Protein AF-0000000079180987 (afdb_homodimer)

Nearest PDB structures (foldseek):
  4x9u-assembly2_B  TM=9.357E-01  e=1.918E-13  Actinidia deliciosa
  4pmk-assembly1_A  TM=9.218E-01  e=2.442E-13  Actinidia chinensis
  4pmk-assembly2_B  TM=9.138E-01  e=5.692E-13  Actinidia chinensis
  4jjo-assembly1_A  TM=8.266E-01  e=1.282E-06  Clavibacter michiganensis
  4l48-assembly2_C  TM=8.210E-01  e=5.469E-06  Clavibacter michiganensis subsp. michiganensis NCPPB 382

Solvent-accessible surface area (backbone atoms only — not comparable to full-atom values): 14433 Å² total; per-residue (Å²): 133,85,81,79,79,77,78,79,77,79,80,77,75,76,77,76,74,78,74,74,73,74,71,68,74,67,80,71,70,40,79,30,39,34,25,34,35,36,45,29,76,27,28,48,32,50,56,22,71,62,73,66,43,61,42,65,41,81,40,41,31,28,21,25,6,41,75,68,21,46,92,55,73,42,49,72,34,49,29,36,37,36,40,91,96,32,62,45,66,29,32,26,42,29,62,14,41,42,92,38,40,10,38,73,49,24,39,32,21,15,47,30,43,45,58,65,43,61,60,53,78,91,45,57,55,53,44,76,32,32,33,34,80,101,133,84,81,78,78,76,77,81,78,78,79,78,76,78,76,77,77,78,75,75,72,72,72,67,74,67,79,71,70,40,78,32,39,33,26,34,35,36,46,30,76,28,26,48,34,51,56,23,71,62,74,65,43,62,42,65,40,82,40,41,30,27,21,25,6,40,75,68,20,46,92,55,75,42,50,73,35,49,29,36,38,36,38,92,97,32,62,46,67,29,33,26,43,29,62,14,41,42,91,38,41,9,39,73,49,24,40,31,21,15,48,29,42,46,57,65,44,62,60,55,78,91,44,57,56,53,43,75,31,33,33,34,79,99

Secondary structure (DSSP, 8-state):
----------------------------PEEEEEEE---STTSSS---TTTS----TTS-EEEEEHHHHGGGTTTT-EEEEEETTEEEEEEEEEEE-GGGT--TTEEEE-HHHHHHTT--GGGTTEEEEEEEE-/---------------------------PPEEEEEEE---STTSSS---TTTS----TTS-EEEEEHHHHGGGTTTT-EEEEEETTEEEEEEEEEEE-GGGT--TTEEEE-HHHHHHTT--GGGTTEEEEEEEE-

Radius of gyration: 32.99 Å; Cα contacts (8 Å, |Δi|>4): 614; chains: 2; bounding box: 41×174×76 Å

Organism: NCBI:txid347529

pLDDT: mean 83.72, std 18.61, range [40.5, 98.81]

Structure (mmCIF, N/CA/C/O backbone):
data_AF-0000000079180987-model_v1
#
loop_
_entity.id
_entity.type
_entity.pdbx_description
1 polymer 'RlpA-like double-psi beta-barrel domain-containing protein'
#
loop_
_atom_site.group_PDB
_atom_site.id
_atom_site.type_symbol
_atom_site.label_atom_id
_atom_site.label_alt_id
_atom_site.label_comp_id
_atom_site.label_asym_id
_atom_site.label_entity_id
_atom_site.label_seq_id
_atom_site.pdbx_PDB_ins_code
_atom_site.Cartn_x
_atom_site.Cartn_y
_atom_site.Cartn_z
_atom_site.occupancy
_atom_site.B_iso_or_equiv
_atom_site.auth_seq_id
_atom_site.auth_comp_id
_atom_site.auth_asym_id
_atom_site.auth_atom_id
_atom_site.pdbx_PDB_model_num
ATOM 1 N N . MET A 1 1 ? 24.078 77.625 58.969 1 40.5 1 MET A N 1
ATOM 2 C CA . MET A 1 1 ? 23.875 77.188 57.594 1 40.5 1 MET A CA 1
ATOM 3 C C . MET A 1 1 ? 23.391 75.75 57.5 1 40.5 1 MET A C 1
ATOM 5 O O . MET A 1 1 ? 24.109 74.812 57.906 1 40.5 1 MET A O 1
ATOM 9 N N . LYS A 1 2 ? 22.031 75.562 57.781 1 51.47 2 LYS A N 1
ATOM 10 C CA . LYS A 1 2 ? 21.328 74.25 57.812 1 51.47 2 LYS A CA 1
ATOM 11 C C . LYS A 1 2 ? 21.469 73.5 56.469 1 51.47 2 LYS A C 1
ATOM 13 O O . LYS A 1 2 ? 21.172 74.062 55.438 1 51.47 2 LYS A O 1
ATOM 18 N N . GLN A 1 3 ? 22.469 72.562 56.344 1 50.94 3 GLN A N 1
ATOM 19 C CA . GLN A 1 3 ? 22.656 71.75 55.156 1 50.94 3 GLN A CA 1
ATOM 20 C C . GLN A 1 3 ? 21.422 70.875 54.906 1 50.94 3 GLN A C 1
ATOM 22 O O . GLN A 1 3 ? 20.984 70.125 55.812 1 50.94 3 GLN A O 1
ATOM 27 N N . SER A 1 4 ? 20.438 71.375 54.062 1 49.22 4 SER A N 1
ATOM 28 C CA . SER A 1 4 ? 19.266 70.688 53.594 1 49.22 4 SER A CA 1
ATOM 29 C C . SER A 1 4 ? 19.672 69.438 52.781 1 49.22 4 SER A C 1
ATOM 31 O O . SER A 1 4 ? 20.5 69.5 51.875 1 49.22 4 SER A O 1
ATOM 33 N N . THR A 1 5 ? 19.828 68.25 53.406 1 53.91 5 THR A N 1
ATOM 34 C CA . THR A 1 5 ? 20.031 66.938 52.812 1 53.91 5 THR A CA 1
ATOM 35 C C . THR A 1 5 ? 18.875 66.562 51.875 1 53.91 5 THR A C 1
ATOM 37 O O . THR A 1 5 ? 17.703 66.625 52.281 1 53.91 5 THR A O 1
ATOM 40 N N . THR A 1 6 ? 18.891 67.062 50.594 1 51.22 6 THR A N 1
ATOM 41 C CA . THR A 1 6 ? 17.938 66.688 49.562 1 51.22 6 THR A CA 1
ATOM 42 C C . THR A 1 6 ? 17.953 65.188 49.312 1 51.22 6 THR A C 1
ATOM 44 O O . THR A 1 6 ? 19 64.625 49.031 1 51.22 6 THR A O 1
ATOM 47 N N . ASN A 1 7 ? 17.219 64.375 50.062 1 48.97 7 ASN A N 1
ATOM 48 C CA . ASN A 1 7 ? 17.062 62.969 49.781 1 48.97 7 ASN A CA 1
ATOM 49 C C . ASN A 1 7 ? 16.516 62.75 48.375 1 48.97 7 ASN A C 1
ATOM 51 O O . ASN A 1 7 ? 15.461 63.281 48.031 1 48.97 7 ASN A O 1
ATOM 55 N N . PHE A 1 8 ? 17.438 62.562 47.344 1 49.22 8 PHE A N 1
ATOM 56 C CA . PHE A 1 8 ? 17.031 62.219 45.969 1 49.22 8 PHE A CA 1
ATOM 57 C C . PHE A 1 8 ? 16.297 60.875 45.969 1 49.22 8 PHE A C 1
ATOM 59 O O . PHE A 1 8 ? 16.812 59.875 46.438 1 49.22 8 PHE A O 1
ATOM 66 N N . LEU A 1 9 ? 14.945 60.875 46.094 1 48.62 9 LEU A N 1
ATOM 67 C CA . LEU A 1 9 ? 14.094 59.688 45.938 1 48.62 9 LEU A CA 1
ATOM 68 C C . LEU A 1 9 ? 14.266 59.062 44.562 1 48.62 9 LEU A C 1
ATOM 70 O O . LEU A 1 9 ? 14.039 59.719 43.531 1 48.62 9 LEU A O 1
ATOM 74 N N . ILE A 1 10 ? 15.242 58.156 44.375 1 50.56 10 ILE A N 1
ATOM 75 C CA . ILE A 1 10 ? 15.43 57.406 43.125 1 50.56 10 ILE A CA 1
ATOM 76 C C . ILE A 1 10 ? 14.188 56.562 42.844 1 50.56 10 ILE A C 1
ATOM 78 O O . ILE A 1 10 ? 13.789 55.719 43.656 1 50.56 10 ILE A O 1
ATOM 82 N N . ILE A 1 11 ? 13.172 57.125 42.031 1 51.31 11 ILE A N 1
ATOM 83 C CA . ILE A 1 11 ? 12.031 56.344 41.562 1 51.31 11 ILE A CA 1
ATOM 84 C C . ILE A 1 11 ? 12.516 55.219 40.625 1 51.31 11 ILE A C 1
ATOM 86 O O . ILE A 1 11 ? 13.195 55.5 39.625 1 51.31 11 ILE A O 1
ATOM 90 N N . PHE A 1 12 ? 12.82 54 41.156 1 51.5 12 PHE A N 1
ATOM 91 C CA . PHE A 1 12 ? 13.117 52.844 40.312 1 51.5 12 PHE A CA 1
ATOM 92 C C . PHE A 1 12 ? 11.93 52.5 39.406 1 51.5 12 PHE A C 1
ATOM 94 O O . PHE A 1 12 ? 10.828 52.25 39.875 1 51.5 12 PHE A O 1
ATOM 101 N N . SER A 1 13 ? 11.93 53.031 38.188 1 50.44 13 SER A N 1
ATOM 102 C CA . SER A 1 13 ? 10.922 52.656 37.188 1 50.44 13 SER A CA 1
ATOM 103 C C . SER A 1 13 ? 11.016 51.156 36.875 1 50.44 13 SER A C 1
ATOM 105 O O . SER A 1 13 ? 12.062 50.688 36.438 1 50.44 13 SER A O 1
ATOM 107 N N . VAL A 1 14 ? 10.336 50.344 37.625 1 53.25 14 VAL A N 1
ATOM 108 C CA . VAL A 1 14 ? 10.211 48.938 37.25 1 53.25 14 VAL A CA 1
ATOM 109 C C . VAL A 1 14 ? 9.617 48.812 35.844 1 53.25 14 VAL A C 1
ATOM 111 O O . VAL A 1 14 ? 8.469 49.219 35.625 1 53.25 14 VAL A O 1
ATOM 114 N N . LEU A 1 15 ? 10.469 48.938 34.75 1 53.62 15 LEU A N 1
ATOM 115 C CA . LEU A 1 15 ? 9.977 48.625 33.438 1 53.62 15 LEU A CA 1
ATOM 116 C C . LEU A 1 15 ? 9.453 47.188 33.375 1 53.62 15 LEU A C 1
ATOM 118 O O . LEU A 1 15 ? 10.211 46.25 33.5 1 53.62 15 LEU A O 1
ATOM 122 N N . VAL A 1 16 ? 8.195 46.969 33.75 1 51.41 16 VAL A N 1
ATOM 123 C CA . VAL A 1 16 ? 7.547 45.656 33.531 1 51.41 16 VAL A CA 1
ATOM 124 C C . VAL A 1 16 ? 7.539 45.312 32.062 1 51.41 16 VAL A C 1
ATOM 126 O O . VAL A 1 16 ? 6.91 46 31.25 1 51.41 16 VAL A O 1
ATOM 129 N N . THR A 1 17 ? 8.617 44.75 31.5 1 50.56 17 THR A N 1
ATOM 130 C CA . THR A 1 17 ? 8.539 44.188 30.156 1 50.56 17 THR A CA 1
ATOM 131 C C . THR A 1 17 ? 7.434 43.125 30.062 1 50.56 17 THR A C 1
ATOM 133 O O . THR A 1 17 ? 7.457 42.125 30.781 1 50.56 17 THR A O 1
ATOM 136 N N . LEU A 1 18 ? 6.254 43.469 29.719 1 48.88 18 LEU A N 1
ATOM 137 C CA . LEU A 1 18 ? 5.207 42.531 29.359 1 48.88 18 LEU A CA 1
ATOM 138 C C . LEU A 1 18 ? 5.676 41.594 28.234 1 48.88 18 LEU A C 1
ATOM 140 O O . LEU A 1 18 ? 5.922 42.062 27.125 1 48.88 18 LEU A O 1
ATOM 144 N N . PHE A 1 19 ? 6.332 40.5 28.641 1 48.25 19 PHE A N 1
ATOM 145 C CA . PHE A 1 19 ? 6.551 39.469 27.641 1 48.25 19 PHE A CA 1
ATOM 146 C C . PHE A 1 19 ? 5.223 38.938 27.109 1 48.25 19 PHE A C 1
ATOM 148 O O . PHE A 1 19 ? 4.434 38.375 27.859 1 48.25 19 PHE A O 1
ATOM 155 N N . ILE A 1 20 ? 4.602 39.531 26.156 1 45.56 20 ILE A N 1
ATOM 156 C CA . ILE A 1 20 ? 3.539 38.844 25.406 1 45.56 20 ILE A CA 1
ATOM 157 C C . ILE A 1 20 ? 4.035 37.5 24.906 1 45.56 20 ILE A C 1
ATOM 159 O O . ILE A 1 20 ? 4.941 37.438 24.078 1 45.56 20 ILE A O 1
ATOM 163 N N . SER A 1 21 ? 3.973 36.531 25.75 1 47.91 21 SER A N 1
ATOM 164 C CA . SER A 1 21 ? 4.141 35.188 25.172 1 47.91 21 SER A CA 1
ATOM 165 C C . SER A 1 21 ? 3.207 34.969 23.984 1 47.91 21 SER A C 1
ATOM 167 O O . SER A 1 21 ? 1.985 35.062 24.125 1 47.91 21 SER A O 1
ATOM 169 N N . CYS A 1 22 ? 3.576 35.406 22.828 1 44.81 22 CYS A N 1
ATOM 170 C CA . CYS A 1 22 ? 2.82 34.938 21.672 1 44.81 22 CYS A CA 1
ATOM 171 C C . CYS A 1 22 ? 2.572 33.438 21.734 1 44.81 22 CYS A C 1
ATOM 173 O O . CYS A 1 22 ? 3.512 32.656 21.641 1 44.81 22 CYS A O 1
ATOM 175 N N . ILE A 1 23 ? 1.681 33 22.594 1 43.19 23 ILE A N 1
ATOM 176 C CA . ILE A 1 23 ? 1.245 31.625 22.422 1 43.19 23 ILE A CA 1
ATOM 177 C C . ILE A 1 23 ? 1.051 31.328 20.938 1 43.19 23 ILE A C 1
ATOM 179 O O . ILE A 1 23 ? 0.151 31.875 20.297 1 43.19 23 ILE A O 1
ATOM 183 N N . THR A 1 24 ? 2.09 31.297 20.141 1 45.22 24 THR A N 1
ATOM 184 C CA . THR A 1 24 ? 1.831 30.688 18.844 1 45.22 24 THR A CA 1
ATOM 185 C C . THR A 1 24 ? 0.957 29.438 18.984 1 45.22 24 THR A C 1
ATOM 187 O O . THR A 1 24 ? 1.277 28.547 19.766 1 45.22 24 THR A O 1
ATOM 190 N N . ALA A 1 25 ? -0.306 29.547 18.953 1 47.09 25 ALA A N 1
ATOM 191 C CA . ALA A 1 25 ? -1.18 28.375 18.891 1 47.09 25 ALA A CA 1
ATOM 192 C C . ALA A 1 25 ? -0.531 27.25 18.078 1 47.09 25 ALA A C 1
ATOM 194 O O . ALA A 1 25 ? -0.132 27.453 16.938 1 47.09 25 ALA A O 1
ATOM 195 N N . GLN A 1 26 ? 0.201 26.359 18.703 1 50.78 26 GLN A N 1
ATOM 196 C CA . GLN A 1 26 ? 0.7 25.203 18 1 50.78 26 GLN A CA 1
ATOM 197 C C . GLN A 1 26 ? -0.379 24.594 17.094 1 50.78 26 GLN A C 1
ATOM 199 O O . GLN A 1 26 ? -1.524 24.438 17.516 1 50.78 26 GLN A O 1
ATOM 204 N N . PRO A 1 27 ? -0.303 24.828 15.773 1 57.22 27 PRO A N 1
ATOM 205 C CA . PRO A 1 27 ? -1.365 24.234 14.969 1 57.22 27 PRO A CA 1
ATOM 206 C C . PRO A 1 27 ? -1.83 22.875 15.516 1 57.22 27 PRO A C 1
ATOM 208 O O . PRO A 1 27 ? -1.011 22.078 15.969 1 57.22 27 PRO A O 1
ATOM 211 N N . SER A 1 28 ? -3.035 22.75 16.078 1 77.88 28 SER A N 1
ATOM 212 C CA . SER A 1 28 ? -3.662 21.562 16.641 1 77.88 28 SER A CA 1
ATOM 213 C C . SER A 1 28 ? -3.5 20.359 15.719 1 77.88 28 SER A C 1
ATOM 215 O O . SER A 1 28 ? -3.639 20.484 14.5 1 77.88 28 SER A O 1
ATOM 217 N N . ASN A 1 29 ? -2.959 19.266 16.25 1 93.38 29 ASN A N 1
ATOM 218 C CA . ASN A 1 29 ? -2.822 18.016 15.523 1 93.38 29 ASN A CA 1
ATOM 219 C C . ASN A 1 29 ? -4.184 17.391 15.211 1 93.38 29 ASN A C 1
ATOM 221 O O . ASN A 1 29 ? -5.129 17.547 15.992 1 93.38 29 ASN A O 1
ATOM 225 N N . THR A 1 30 ? -4.332 16.938 14.023 1 97.81 30 THR A N 1
ATOM 226 C CA . THR A 1 30 ? -5.531 16.266 13.547 1 97.81 30 THR A CA 1
ATOM 227 C C . THR A 1 30 ? -5.383 14.75 13.648 1 97.81 30 THR A C 1
ATOM 229 O O . THR A 1 30 ? -4.391 14.188 13.188 1 97.81 30 THR A O 1
ATOM 232 N N . ASP A 1 31 ? -6.363 14.039 14.297 1 98.12 31 ASP A N 1
ATOM 233 C CA . ASP A 1 31 ? -6.352 12.578 14.352 1 98.12 31 ASP A CA 1
ATOM 234 C C . ASP A 1 31 ? -6.578 11.977 12.969 1 98.12 31 ASP A C 1
ATOM 236 O O . ASP A 1 31 ? -7.41 12.461 12.203 1 98.12 31 ASP A O 1
ATOM 240 N N . ALA A 1 32 ? -5.82 10.938 12.75 1 97.62 32 ALA A N 1
ATOM 241 C CA . ALA A 1 32 ? -5.922 10.289 11.445 1 97.62 32 ALA A CA 1
ATOM 242 C C . ALA A 1 32 ? -5.598 8.805 11.547 1 97.62 32 ALA A C 1
ATOM 244 O O . ALA A 1 32 ? -5.055 8.344 12.555 1 97.62 32 ALA A O 1
ATOM 245 N N . THR A 1 33 ? -6.047 8.055 10.562 1 95.25 33 THR A N 1
ATOM 246 C CA . THR A 1 33 ? -5.555 6.715 10.281 1 95.25 33 THR A CA 1
ATOM 247 C C . THR A 1 33 ? -4.512 6.746 9.172 1 95.25 33 THR A C 1
ATOM 249 O O . THR A 1 33 ? -4.77 7.273 8.086 1 95.25 33 THR A O 1
ATOM 252 N N . MET A 1 34 ? -3.344 6.238 9.484 1 96 34 MET A N 1
ATOM 253 C CA . MET A 1 34 ? -2.322 6.121 8.445 1 96 34 MET A CA 1
ATOM 254 C C . MET A 1 34 ? -2.344 4.734 7.816 1 96 34 MET A C 1
ATOM 256 O O . MET A 1 34 ? -2.361 3.725 8.523 1 96 34 MET A O 1
ATOM 260 N N . THR A 1 35 ? -2.43 4.664 6.496 1 92.5 35 THR A N 1
ATOM 261 C CA . THR A 1 35 ? -2.34 3.436 5.719 1 92.5 35 THR A CA 1
ATOM 262 C C . THR A 1 35 ? -1.119 3.461 4.805 1 92.5 35 THR A C 1
ATOM 264 O O . THR A 1 35 ? -0.424 4.477 4.719 1 92.5 35 THR A O 1
ATOM 267 N N . ILE A 1 36 ? -0.856 2.297 4.254 1 91.12 36 ILE A N 1
ATOM 268 C CA . ILE A 1 36 ? 0.326 2.189 3.406 1 91.12 36 ILE A CA 1
ATOM 269 C C . ILE A 1 36 ? -0.098 2.012 1.951 1 91.12 36 ILE A C 1
ATOM 271 O O . ILE A 1 36 ? -1.064 1.302 1.661 1 91.12 36 ILE A O 1
ATOM 275 N N . ASN A 1 37 ? 0.524 2.711 1.04 1 88.19 37 ASN A N 1
ATOM 276 C CA . ASN A 1 37 ? 0.316 2.613 -0.401 1 88.19 37 ASN A CA 1
ATOM 277 C C . ASN A 1 37 ? 1.634 2.711 -1.165 1 88.19 37 ASN A C 1
ATOM 279 O O . ASN A 1 37 ? 2.625 3.219 -0.639 1 88.19 37 ASN A O 1
ATOM 283 N N . SER A 1 38 ? 1.658 2.148 -2.346 1 87.94 38 SER A N 1
ATOM 284 C CA . SER A 1 38 ? 2.752 2.391 -3.279 1 87.94 38 SER A CA 1
ATOM 285 C C . SER A 1 38 ? 2.424 3.539 -4.23 1 87.94 38 SER A C 1
ATOM 287 O O . SER A 1 38 ? 1.308 3.627 -4.742 1 87.94 38 SER A O 1
ATOM 289 N N . PHE A 1 39 ? 3.41 4.449 -4.441 1 88.94 39 PHE A N 1
ATOM 290 C CA . PHE A 1 39 ? 3.275 5.602 -5.328 1 88.94 39 PHE A CA 1
ATOM 291 C C . PHE A 1 39 ? 4.109 5.414 -6.59 1 88.94 39 PHE A C 1
ATOM 293 O O . PHE A 1 39 ? 4.27 6.348 -7.379 1 88.94 39 PHE A O 1
ATOM 300 N N . GLU A 1 40 ? 4.711 4.289 -6.68 1 85.38 40 GLU A N 1
ATOM 301 C CA . GLU A 1 40 ? 5.57 3.984 -7.82 1 85.38 40 GLU A CA 1
ATOM 302 C C . GLU A 1 40 ? 4.77 3.371 -8.961 1 85.38 40 GLU A C 1
ATOM 304 O O . GLU A 1 40 ? 3.703 2.791 -8.742 1 85.38 40 GLU A O 1
ATOM 309 N N . LYS A 1 41 ? 5.398 3.596 -10.109 1 78.75 41 LYS A N 1
ATOM 310 C CA . LYS A 1 41 ? 4.812 2.918 -11.258 1 78.75 41 LYS A CA 1
ATOM 311 C C . LYS A 1 41 ? 4.738 1.411 -11.031 1 78.75 41 LYS A C 1
ATOM 313 O O . LYS A 1 41 ? 5.699 0.803 -10.555 1 78.75 41 LYS A O 1
ATOM 318 N N . GLY A 1 42 ? 3.539 0.81 -11.281 1 68.5 42 GLY A N 1
ATOM 319 C CA . GLY A 1 42 ? 3.416 -0.627 -11.102 1 68.5 42 GLY A CA 1
ATOM 320 C C . GLY A 1 42 ? 2.908 -1.011 -9.719 1 68.5 42 GLY A C 1
ATOM 321 O O . GLY A 1 42 ? 2.682 -2.191 -9.445 1 68.5 42 GLY A O 1
ATOM 322 N N . GLY A 1 43 ? 2.742 -0.145 -8.828 1 67.88 43 GLY A N 1
ATOM 323 C CA . GLY A 1 43 ? 2.301 -0.391 -7.461 1 67.88 43 GLY A CA 1
ATOM 324 C C . GLY A 1 43 ? 0.793 -0.513 -7.336 1 67.88 43 GLY A C 1
ATOM 325 O O . GLY A 1 43 ? 0.253 -0.48 -6.227 1 67.88 43 GLY A O 1
ATOM 326 N N . GLY A 1 44 ? 0.143 -0.589 -8.406 1 64.12 44 GLY A N 1
ATOM 327 C CA . GLY A 1 44 ? -1.295 -0.796 -8.352 1 64.12 44 GLY A CA 1
ATOM 328 C C . GLY A 1 44 ? -2.082 0.5 -8.297 1 64.12 44 GLY A C 1
ATOM 329 O O . GLY A 1 44 ? -3.312 0.488 -8.391 1 64.12 44 GLY A O 1
ATOM 330 N N . SER A 1 45 ? -1.442 1.504 -8.023 1 67.5 45 SER A N 1
ATOM 331 C CA . SER A 1 45 ? -2.102 2.807 -8.047 1 67.5 45 SER A CA 1
ATOM 332 C C . SER A 1 45 ? -1.779 3.57 -9.32 1 67.5 45 SER A C 1
ATOM 334 O O . SER A 1 45 ? -0.764 3.307 -9.969 1 67.5 45 SER A O 1
ATOM 336 N N . GLY A 1 46 ? -2.688 4.375 -9.828 1 72.5 46 GLY A N 1
ATOM 337 C CA . GLY A 1 46 ? -2.418 5.266 -10.945 1 72.5 46 GLY A CA 1
ATOM 338 C C . GLY A 1 46 ? -1.473 6.395 -10.594 1 72.5 46 GLY A C 1
ATOM 339 O O . GLY A 1 46 ? -0.961 6.461 -9.469 1 72.5 46 GLY A O 1
ATOM 340 N N . ALA A 1 47 ? -1.165 7.215 -11.609 1 76.75 47 ALA A N 1
ATOM 341 C CA . ALA A 1 47 ? -0.335 8.398 -11.398 1 76.75 47 ALA A CA 1
ATOM 342 C C . ALA A 1 47 ? -0.952 9.32 -10.352 1 76.75 47 ALA A C 1
ATOM 344 O O . ALA A 1 47 ? -2.17 9.328 -10.156 1 76.75 47 ALA A O 1
ATOM 345 N N . CYS A 1 48 ? -0.089 10.047 -9.688 1 88.25 48 CYS A N 1
ATOM 346 C CA . CYS A 1 48 ? -0.52 10.883 -8.57 1 88.25 48 CYS A CA 1
ATOM 347 C C . CYS A 1 48 ? -1.276 12.109 -9.07 1 88.25 48 CYS A C 1
ATOM 349 O O . CYS A 1 48 ? -0.893 12.711 -10.07 1 88.25 48 CYS A O 1
ATOM 351 N N . GLU A 1 49 ? -2.246 12.539 -8.391 1 91.44 49 GLU A N 1
ATOM 352 C CA . GLU A 1 49 ? -3.189 13.57 -8.812 1 91.44 49 GLU A CA 1
ATOM 353 C C . GLU A 1 49 ? -2.525 14.938 -8.867 1 91.44 49 GLU A C 1
ATOM 355 O O . GLU A 1 49 ? -2.949 15.812 -9.625 1 91.44 49 GLU A O 1
ATOM 360 N N . CYS A 1 50 ? -1.458 15.211 -8.125 1 95.62 50 CYS A N 1
ATOM 361 C CA . CYS A 1 50 ? -0.847 16.531 -8.07 1 95.62 50 CYS A CA 1
ATOM 362 C C . CYS A 1 50 ? -0.111 16.844 -9.367 1 95.62 50 CYS A C 1
ATOM 364 O O . CYS A 1 50 ? -0.039 18.016 -9.781 1 95.62 50 CYS A O 1
ATOM 366 N N . ASP A 1 51 ? 0.458 15.789 -9.938 1 95.62 51 ASP A N 1
ATOM 367 C CA . ASP A 1 51 ? 1.333 16.125 -11.055 1 95.62 51 ASP A CA 1
ATOM 368 C C . ASP A 1 51 ? 1.222 15.102 -12.18 1 95.62 51 ASP A C 1
ATOM 370 O O . ASP A 1 51 ? 1.868 15.242 -13.219 1 95.62 51 ASP A O 1
ATOM 374 N N . GLY A 1 52 ? 0.365 14.094 -12.031 1 91.19 52 GLY A N 1
ATOM 375 C CA . GLY A 1 52 ? 0.232 13.062 -13.047 1 91.19 52 GLY A CA 1
ATOM 376 C C . GLY A 1 52 ? 1.445 12.156 -13.141 1 91.19 52 GLY A C 1
ATOM 377 O O . GLY A 1 52 ? 1.65 11.492 -14.156 1 91.19 52 GLY A O 1
ATOM 378 N N . LYS A 1 53 ? 2.291 12.172 -12.102 1 90.88 53 LYS A N 1
ATOM 379 C CA . LYS A 1 53 ? 3.529 11.398 -12.125 1 90.88 53 LYS A CA 1
ATOM 380 C C . LYS A 1 53 ? 3.551 10.359 -11.008 1 90.88 53 LYS A C 1
ATOM 382 O O . LYS A 1 53 ? 2.672 10.352 -10.148 1 90.88 53 LYS A O 1
ATOM 387 N N . TYR A 1 54 ? 4.465 9.438 -11.125 1 89.81 54 TYR A N 1
ATOM 388 C CA . TYR A 1 54 ? 4.805 8.5 -10.062 1 89.81 54 TYR A CA 1
ATOM 389 C C . TYR A 1 54 ? 5.957 9.039 -9.219 1 89.81 54 TYR A C 1
ATOM 391 O O . TYR A 1 54 ? 6.695 9.922 -9.648 1 89.81 54 TYR A O 1
ATOM 399 N N . HIS A 1 55 ? 5.973 8.539 -8 1 92.19 55 HIS A N 1
ATOM 400 C CA . HIS A 1 55 ? 7.016 8.953 -7.07 1 92.19 55 HIS A CA 1
ATOM 401 C C . HIS A 1 55 ? 7.637 7.742 -6.375 1 92.19 55 HIS A C 1
ATOM 403 O O . HIS A 1 55 ? 6.992 6.703 -6.238 1 92.19 55 HIS A O 1
ATOM 409 N N . SER A 1 56 ? 8.883 7.926 -6.016 1 90.12 56 SER A N 1
ATOM 410 C CA . SER A 1 56 ? 9.578 6.844 -5.324 1 90.12 56 SER A CA 1
ATOM 411 C C . SER A 1 56 ? 8.992 6.609 -3.936 1 90.12 56 SER A C 1
ATOM 413 O O . SER A 1 56 ? 8.734 7.562 -3.197 1 90.12 56 SER A O 1
ATOM 415 N N . ASN A 1 57 ? 8.859 5.281 -3.527 1 91.06 57 ASN A N 1
ATOM 416 C CA . ASN A 1 57 ? 8.367 4.93 -2.197 1 91.06 57 ASN A CA 1
ATOM 417 C C . ASN A 1 57 ? 9.445 5.133 -1.133 1 91.06 57 ASN A C 1
ATOM 419 O O . ASN A 1 57 ? 9.156 5.059 0.064 1 91.06 57 ASN A O 1
ATOM 423 N N . ASP A 1 58 ? 10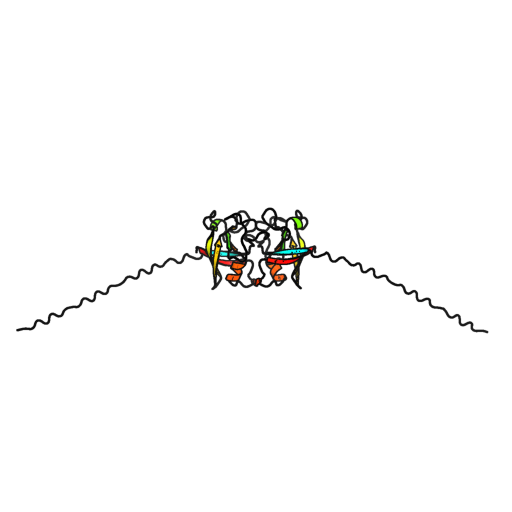.656 5.438 -1.543 1 91.12 58 ASP A N 1
ATOM 424 C CA . ASP A 1 58 ? 11.742 5.703 -0.603 1 91.12 58 ASP A CA 1
ATOM 425 C C . ASP A 1 58 ? 11.766 7.172 -0.19 1 91.12 58 ASP A C 1
ATOM 427 O O . ASP A 1 58 ? 12.586 7.578 0.634 1 91.12 58 ASP A O 1
ATOM 431 N N . THR A 1 59 ? 10.844 7.945 -0.801 1 95.44 59 THR A N 1
ATOM 432 C CA . THR A 1 59 ? 10.648 9.336 -0.417 1 95.44 59 THR A CA 1
ATOM 433 C C . THR A 1 59 ? 9.422 9.484 0.476 1 95.44 59 THR A C 1
ATOM 435 O O . THR A 1 59 ? 8.375 8.891 0.203 1 95.44 59 THR A O 1
ATOM 438 N N . PRO A 1 60 ? 9.555 10.234 1.57 1 97.88 60 PRO A N 1
ATOM 439 C CA . PRO A 1 60 ? 8.367 10.438 2.402 1 97.88 60 PRO A CA 1
ATOM 440 C C . PRO A 1 60 ? 7.289 11.266 1.703 1 97.88 60 PRO A C 1
ATOM 442 O O . PRO A 1 60 ? 7.414 12.492 1.601 1 97.88 60 PRO A O 1
ATOM 445 N N . ILE A 1 61 ? 6.285 10.594 1.229 1 97.44 61 ILE A N 1
ATOM 446 C CA . ILE A 1 61 ? 5.176 11.219 0.521 1 97.44 61 ILE A CA 1
ATOM 447 C C . ILE A 1 61 ? 3.855 10.602 0.979 1 97.44 61 ILE A C 1
ATOM 449 O O . ILE A 1 61 ? 3.84 9.523 1.573 1 97.44 61 ILE A O 1
ATOM 453 N N . VAL A 1 62 ? 2.789 11.328 0.755 1 97.25 62 VAL A N 1
ATOM 454 C CA . VAL A 1 62 ? 1.475 10.883 1.204 1 97.25 62 VAL A CA 1
ATOM 455 C C . VAL A 1 62 ? 0.412 11.289 0.188 1 97.25 62 VAL A C 1
ATOM 457 O O . VAL A 1 62 ? 0.613 12.234 -0.581 1 97.25 62 VAL A O 1
ATOM 460 N N . ALA A 1 63 ? -0.596 10.531 0.157 1 96 63 ALA A N 1
ATOM 461 C CA . ALA A 1 63 ? -1.904 10.984 -0.303 1 96 63 ALA A CA 1
ATOM 462 C C . ALA A 1 63 ? -2.803 11.352 0.875 1 96 63 ALA A C 1
ATOM 464 O O . ALA A 1 63 ? -2.795 10.672 1.904 1 96 63 ALA A O 1
ATOM 465 N N . LEU A 1 64 ? -3.613 12.398 0.749 1 96.75 64 LEU A N 1
ATOM 466 C CA . LEU A 1 64 ? -4.582 12.781 1.771 1 96.75 64 LEU A CA 1
ATOM 467 C C . LEU A 1 64 ? -6.004 12.492 1.306 1 96.75 64 LEU A C 1
ATOM 469 O O . LEU A 1 64 ? -6.309 12.609 0.116 1 96.75 64 LEU A O 1
ATOM 473 N N . SER A 1 65 ? -6.848 12.133 2.309 1 95.81 65 SER A N 1
ATOM 474 C CA . SER A 1 65 ? -8.258 11.961 1.992 1 95.81 65 SER A CA 1
ATOM 475 C C . SER A 1 65 ? -8.844 13.219 1.356 1 95.81 65 SER A C 1
ATOM 477 O O . SER A 1 65 ? -8.32 14.312 1.55 1 95.81 65 SER A O 1
ATOM 479 N N . THR A 1 66 ? -9.945 13.055 0.653 1 95.62 66 THR A N 1
ATOM 480 C CA . THR A 1 66 ? -10.539 14.078 -0.2 1 95.62 66 THR A CA 1
ATOM 481 C C . THR A 1 66 ? -10.758 15.375 0.579 1 95.62 66 THR A C 1
ATOM 483 O O . THR A 1 66 ? -10.359 16.453 0.124 1 95.62 66 THR A O 1
ATOM 486 N N . PRO A 1 67 ? -11.375 15.312 1.769 1 97.25 67 PRO A N 1
ATOM 487 C CA . PRO A 1 67 ? -11.555 16.578 2.473 1 97.25 67 PRO A CA 1
ATOM 488 C C . PRO A 1 67 ? -10.227 17.25 2.83 1 97.25 67 PRO A C 1
ATOM 490 O O . PRO A 1 67 ? -10.133 18.484 2.824 1 97.25 67 PRO A O 1
ATOM 493 N N . TRP A 1 68 ? -9.234 16.438 3.127 1 97.56 68 TRP A N 1
ATOM 494 C CA . TRP A 1 68 ? -7.949 17 3.535 1 97.56 68 TRP A CA 1
ATOM 495 C C . TRP A 1 68 ? -7.109 17.375 2.32 1 97.56 68 TRP A C 1
ATOM 497 O O . TRP A 1 68 ? -6.277 18.297 2.393 1 97.56 68 TRP A O 1
ATOM 507 N N . TYR A 1 69 ? -7.242 16.625 1.285 1 97.25 69 TYR A N 1
ATOM 508 C CA . TYR A 1 69 ? -6.609 16.969 0.02 1 97.25 69 TYR A CA 1
ATOM 509 C C . TYR A 1 69 ? -7.047 18.359 -0.446 1 97.25 69 TYR A C 1
ATOM 511 O O . TYR A 1 69 ? -6.254 19.109 -1.014 1 97.25 69 TYR A O 1
ATOM 519 N N . GLU A 1 70 ? -8.266 18.641 -0.24 1 97.75 70 GLU A N 1
ATOM 520 C CA . GLU A 1 70 ? -8.836 19.969 -0.442 1 97.75 70 GLU A CA 1
ATOM 521 C C . GLU A 1 70 ? -8.633 20.453 -1.879 1 97.75 70 GLU A C 1
ATOM 523 O O . GLU A 1 70 ? -8.086 21.531 -2.113 1 97.75 70 GLU A O 1
ATOM 528 N N . HIS A 1 71 ? -9.086 19.625 -2.836 1 96.81 71 HIS A N 1
ATOM 529 C CA . HIS A 1 71 ? -9.055 19.953 -4.258 1 96.81 71 HIS A CA 1
ATOM 530 C C . HIS A 1 71 ? -7.656 20.344 -4.711 1 96.81 71 HIS A C 1
ATOM 532 O O . HIS A 1 71 ? -7.5 21.219 -5.574 1 96.81 71 HIS A O 1
ATOM 538 N N . GLY A 1 72 ? -6.75 19.828 -4.035 1 97.81 72 GLY A N 1
ATOM 539 C CA . GLY A 1 72 ? -5.375 20 -4.48 1 97.81 72 GLY A CA 1
ATOM 540 C C . GLY A 1 72 ? -4.676 21.172 -3.832 1 97.81 72 GLY A C 1
ATOM 541 O O . GLY A 1 72 ? -3.52 21.469 -4.145 1 97.81 72 GLY A O 1
ATOM 542 N N . LYS A 1 73 ? -5.25 21.812 -2.865 1 98.31 73 LYS A N 1
ATOM 543 C CA . LYS A 1 73 ? -4.648 22.984 -2.221 1 98.31 73 LYS A CA 1
ATOM 544 C C . LYS A 1 73 ? -3.373 22.594 -1.476 1 98.31 73 LYS A C 1
ATOM 546 O O . LYS A 1 73 ? -2.479 23.422 -1.295 1 98.31 73 LYS A O 1
ATOM 551 N N . ARG A 1 74 ? -3.295 21.328 -1.117 1 98.31 74 ARG A N 1
ATOM 552 C CA . ARG A 1 74 ? -2.137 20.922 -0.333 1 98.31 74 ARG A CA 1
ATOM 553 C C . ARG A 1 74 ? -1.093 20.25 -1.213 1 98.31 74 ARG A C 1
ATOM 555 O O . ARG A 1 74 ? -0.08 19.75 -0.715 1 98.31 74 ARG A O 1
ATOM 562 N N . CYS A 1 75 ? -1.279 20.25 -2.498 1 98.44 75 CYS A N 1
ATOM 563 C CA . CYS A 1 75 ? -0.304 19.625 -3.379 1 98.44 75 CYS A CA 1
ATOM 564 C C . CYS A 1 75 ? 1.075 20.25 -3.203 1 98.44 75 CYS A C 1
ATOM 566 O O . CYS A 1 75 ? 1.21 21.469 -3.189 1 98.44 75 CYS A O 1
ATOM 568 N N . PHE A 1 76 ? 2.059 19.391 -2.939 1 98.44 76 PHE A N 1
ATOM 569 C CA . PHE A 1 76 ? 3.49 19.641 -2.852 1 98.44 76 PHE A CA 1
ATOM 570 C C . PHE A 1 76 ? 3.824 20.438 -1.588 1 98.44 76 PHE A C 1
ATOM 572 O O . PHE A 1 76 ? 4.977 20.812 -1.376 1 98.44 76 PHE A O 1
ATOM 579 N N . ARG A 1 77 ? 2.818 20.609 -0.828 1 98.5 77 ARG A N 1
ATOM 580 C CA . ARG A 1 77 ? 3.1 21.078 0.526 1 98.5 77 ARG A CA 1
ATOM 581 C C . ARG A 1 77 ? 3.461 19.906 1.442 1 98.5 77 ARG A C 1
ATOM 583 O O . ARG A 1 77 ? 3.125 18.766 1.155 1 98.5 77 ARG A O 1
ATOM 590 N N . TYR A 1 78 ? 4.148 20.281 2.525 1 98.69 78 TYR A N 1
ATOM 591 C CA . TYR A 1 78 ? 4.512 19.266 3.506 1 98.69 78 TYR A CA 1
ATOM 592 C C . TYR A 1 78 ? 3.521 19.25 4.664 1 98.69 78 TYR A C 1
ATOM 594 O O . TYR A 1 78 ? 2.938 20.281 5.004 1 98.69 78 TYR A O 1
ATOM 602 N N . ILE A 1 79 ? 3.35 18.047 5.172 1 98.69 79 ILE A N 1
ATOM 603 C CA . ILE A 1 79 ? 2.662 17.891 6.449 1 98.69 79 ILE A CA 1
ATOM 604 C C . ILE A 1 79 ? 3.596 17.234 7.465 1 98.69 79 ILE A C 1
ATOM 606 O O . ILE A 1 79 ? 4.562 16.578 7.09 1 98.69 79 ILE A O 1
ATOM 610 N N . ASN A 1 80 ? 3.336 17.5 8.727 1 98.81 80 ASN A N 1
ATOM 611 C CA . ASN A 1 80 ? 3.924 16.75 9.828 1 98.81 80 ASN A CA 1
ATOM 612 C C . ASN A 1 80 ? 3.059 15.555 10.219 1 98.81 80 ASN A C 1
ATOM 614 O O . ASN A 1 80 ? 1.839 15.68 10.336 1 98.81 80 ASN A O 1
ATOM 618 N N . ILE A 1 81 ? 3.664 14.469 10.414 1 98.75 81 ILE A N 1
ATOM 619 C CA . ILE A 1 81 ? 2.973 13.273 10.898 1 98.75 81 ILE A CA 1
ATOM 620 C C . ILE A 1 81 ? 3.586 12.828 12.219 1 98.75 81 ILE A C 1
ATOM 622 O O . ILE A 1 81 ? 4.812 12.758 12.352 1 98.75 81 ILE A O 1
ATOM 626 N N . TYR A 1 82 ? 2.721 12.508 13.125 1 98.69 82 TYR A N 1
ATOM 627 C CA . TYR A 1 82 ? 3.156 12.133 14.469 1 98.69 82 TYR A CA 1
ATOM 628 C C . TYR A 1 82 ? 2.682 10.727 14.82 1 98.69 82 TYR A C 1
ATOM 630 O O . TYR A 1 82 ? 1.507 10.398 14.641 1 98.69 82 TYR A O 1
ATOM 638 N N . TYR A 1 83 ? 3.594 9.953 15.297 1 98.44 83 TYR A N 1
ATOM 639 C CA . TYR A 1 83 ? 3.336 8.617 15.812 1 98.44 83 TYR A CA 1
ATOM 640 C C . TYR A 1 83 ? 4.09 8.375 17.109 1 98.44 83 TYR A C 1
ATOM 642 O O . TYR A 1 83 ? 5.312 8.234 17.109 1 98.44 83 TYR A O 1
ATOM 650 N N . LYS A 1 84 ? 3.244 8.297 18.188 1 97.06 84 LYS A N 1
ATOM 651 C CA . LYS A 1 84 ? 3.84 8.18 19.516 1 97.06 84 LYS A CA 1
ATOM 652 C C . LYS A 1 84 ? 4.875 9.273 19.75 1 97.06 84 LYS A C 1
ATOM 654 O O . LYS A 1 84 ? 4.559 10.461 19.672 1 97.06 84 LYS A O 1
ATOM 659 N N . ASP A 1 85 ? 6.164 8.984 19.969 1 97.56 85 ASP A N 1
ATOM 660 C CA . ASP A 1 85 ? 7.168 9.992 20.297 1 97.56 85 ASP A CA 1
ATOM 661 C C . ASP A 1 85 ? 7.996 10.367 19.062 1 97.56 85 ASP A C 1
ATOM 663 O O . ASP A 1 85 ? 9.023 11.047 19.188 1 97.56 85 ASP A O 1
ATOM 667 N N . ARG A 1 86 ? 7.473 10.039 17.906 1 98.25 86 ARG A N 1
ATOM 668 C CA . 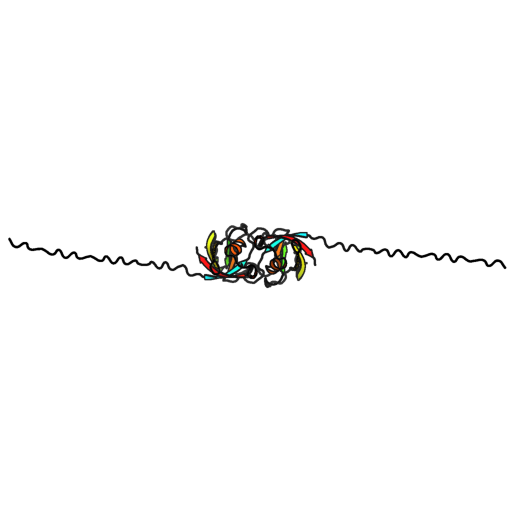ARG A 1 86 ? 8.219 10.305 16.688 1 98.25 86 ARG A CA 1
ATOM 669 C C . ARG A 1 86 ? 7.406 11.164 15.727 1 98.25 86 ARG A C 1
ATOM 671 O O . ARG A 1 86 ? 6.176 11.172 15.789 1 98.25 86 ARG A O 1
ATOM 678 N N . SER A 1 87 ? 8.156 11.875 14.906 1 98.56 87 SER A N 1
ATOM 679 C CA . SER A 1 87 ? 7.527 12.664 13.859 1 98.56 87 SER A CA 1
ATOM 680 C C . SER A 1 87 ? 8.359 12.656 12.578 1 98.56 87 SER A C 1
ATOM 682 O O . SER A 1 87 ? 9.555 12.367 12.617 1 98.56 87 SER A O 1
ATOM 684 N N . THR A 1 88 ? 7.684 12.875 11.469 1 98.75 88 THR A N 1
ATOM 685 C CA . THR A 1 88 ? 8.336 13.055 10.18 1 98.75 88 THR A CA 1
ATOM 686 C C . THR A 1 88 ? 7.523 13.992 9.289 1 98.75 88 THR A C 1
ATOM 688 O O . THR A 1 88 ? 6.344 14.234 9.547 1 98.75 88 THR A O 1
ATOM 691 N N . GLN A 1 89 ? 8.195 14.555 8.312 1 98.81 89 GLN A N 1
ATOM 692 C CA . GLN A 1 89 ? 7.496 15.32 7.285 1 98.81 89 GLN A CA 1
ATOM 693 C C . GLN A 1 89 ? 7.309 14.5 6.016 1 98.81 89 GLN A C 1
ATOM 695 O O . GLN A 1 89 ? 8.164 13.688 5.66 1 98.81 89 GLN A O 1
ATOM 700 N N . ALA A 1 90 ? 6.234 14.789 5.402 1 98.81 90 ALA A N 1
ATOM 701 C CA . ALA A 1 90 ? 5.945 14.156 4.117 1 98.81 90 ALA A CA 1
ATOM 702 C C . ALA A 1 90 ? 5.285 15.141 3.158 1 98.81 90 ALA A C 1
ATOM 704 O O . ALA A 1 90 ? 4.512 16 3.578 1 98.81 90 ALA A O 1
ATOM 705 N N . MET A 1 91 ? 5.605 14.977 1.889 1 98.75 91 MET A N 1
ATOM 706 C CA . MET A 1 91 ? 5.035 15.836 0.855 1 98.75 91 MET A CA 1
ATOM 707 C C . MET A 1 91 ? 3.727 15.25 0.327 1 98.75 91 MET A C 1
ATOM 709 O O . MET A 1 91 ? 3.643 14.055 0.05 1 98.75 91 MET A O 1
ATOM 713 N N . VAL A 1 92 ? 2.756 16.109 0.213 1 98.44 92 VAL A N 1
ATOM 714 C CA . VAL A 1 92 ? 1.492 15.688 -0.384 1 98.44 92 VAL A CA 1
ATOM 715 C C . VAL A 1 92 ? 1.638 15.617 -1.902 1 98.44 92 VAL A C 1
ATOM 717 O O . VAL A 1 92 ? 1.948 16.609 -2.553 1 98.44 92 VAL A O 1
ATOM 720 N N . VAL A 1 93 ? 1.383 14.367 -2.447 1 97.69 93 VAL A N 1
ATOM 721 C CA . VAL A 1 93 ? 1.578 14.242 -3.889 1 97.69 93 VAL A CA 1
ATOM 722 C C . VAL A 1 93 ? 0.308 13.695 -4.539 1 97.69 93 VAL A C 1
ATOM 724 O O . VAL A 1 93 ? 0.205 13.641 -5.766 1 97.69 93 VAL A O 1
ATOM 727 N N . ASP A 1 94 ? -0.635 13.219 -3.77 1 94.62 94 ASP A N 1
ATOM 728 C CA . ASP A 1 94 ? -1.793 12.523 -4.328 1 94.62 94 ASP A CA 1
ATOM 729 C C . ASP A 1 94 ? -3.023 12.711 -3.443 1 94.62 94 ASP A C 1
ATOM 731 O O . ASP A 1 94 ? -2.92 13.227 -2.328 1 94.62 94 ASP A O 1
ATOM 735 N N . GLU A 1 95 ? -4.23 12.367 -4.086 1 93.75 95 GLU A N 1
ATOM 736 C CA . GLU A 1 95 ? -5.496 12.312 -3.367 1 93.75 95 GLU A CA 1
ATOM 737 C C . GLU A 1 95 ? -5.883 10.875 -3.033 1 93.75 95 GLU A C 1
ATOM 739 O O . GLU A 1 95 ? -5.809 9.992 -3.891 1 93.75 95 GLU A O 1
ATOM 744 N N . CYS A 1 96 ? -6.137 10.617 -1.724 1 92.06 96 CYS A N 1
ATOM 745 C CA . CYS A 1 96 ? -6.922 9.438 -1.376 1 92.06 96 CYS A CA 1
ATOM 746 C C . CYS A 1 96 ? -8.406 9.703 -1.575 1 92.06 96 CYS A C 1
ATOM 748 O O . CYS A 1 96 ? -9.078 10.227 -0.683 1 92.06 96 CYS A O 1
ATOM 750 N N . ASP A 1 97 ? -8.922 9.289 -2.707 1 88.56 97 ASP A N 1
ATOM 751 C CA . ASP A 1 97 ? -10.211 9.711 -3.234 1 88.56 97 ASP A CA 1
ATOM 752 C C . ASP A 1 97 ? -11.359 9.023 -2.5 1 88.56 97 ASP A C 1
ATOM 754 O O . ASP A 1 97 ? -11.57 7.816 -2.656 1 88.56 97 ASP A O 1
ATOM 758 N N . THR A 1 98 ? -12.164 9.836 -1.779 1 86.75 98 THR A N 1
ATOM 759 C CA . THR A 1 98 ? -13.266 9.297 -0.991 1 86.75 98 THR A CA 1
ATOM 760 C C . THR A 1 98 ? -14.328 8.68 -1.896 1 86.75 98 THR A C 1
ATOM 762 O O . THR A 1 98 ? -14.969 7.691 -1.525 1 86.75 98 THR A O 1
ATOM 765 N N . SER A 1 99 ? -14.453 9.094 -3.094 1 82.88 99 SER A N 1
ATOM 766 C CA . SER A 1 99 ? -15.414 8.531 -4.039 1 82.88 99 SER A CA 1
ATOM 767 C C . SER A 1 99 ? -14.977 7.152 -4.52 1 82.88 99 SER A C 1
ATOM 769 O O . SER A 1 99 ? -15.781 6.406 -5.082 1 82.88 99 SER A O 1
ATOM 771 N N . LYS A 1 100 ? -13.75 6.844 -4.262 1 77.31 100 LYS A N 1
ATOM 772 C CA . LYS A 1 100 ? -13.234 5.535 -4.66 1 77.31 100 LYS A CA 1
ATOM 773 C C . LYS A 1 100 ? -12.961 4.66 -3.441 1 77.31 100 LYS A C 1
ATOM 775 O O . LYS A 1 100 ? -12.094 3.785 -3.48 1 77.31 100 LYS A O 1
ATOM 780 N N . GLY A 1 101 ? -13.609 5.043 -2.307 1 77.88 101 GLY A N 1
ATOM 781 C CA . GLY A 1 101 ? -13.586 4.152 -1.159 1 77.88 101 GLY A CA 1
ATOM 782 C C . GLY A 1 101 ? -12.688 4.637 -0.04 1 77.88 101 GLY A C 1
ATOM 783 O O . GLY A 1 101 ? -12.664 4.055 1.046 1 77.88 101 GLY A O 1
ATOM 784 N N . CYS A 1 102 ? -12.016 5.68 -0.222 1 86.69 102 CYS A N 1
ATOM 785 C CA . CYS A 1 102 ? -11.148 6.199 0.832 1 86.69 102 CYS A CA 1
ATOM 786 C C . CYS A 1 102 ? -11.961 6.938 1.89 1 86.69 102 CYS A C 1
ATOM 788 O O . CYS A 1 102 ? -12.75 7.824 1.564 1 86.69 102 CYS A O 1
ATOM 790 N N . GLN A 1 103 ? -11.672 6.535 3.146 1 89.31 103 GLN A N 1
ATOM 791 C CA . GLN A 1 103 ? -12.359 7.207 4.242 1 89.31 103 GLN A CA 1
ATOM 792 C C . GLN A 1 103 ? -11.906 8.656 4.367 1 89.31 103 GLN A C 1
ATOM 794 O O . GLN A 1 103 ? -10.93 9.062 3.734 1 89.31 103 GLN A O 1
ATOM 799 N N . ASN A 1 104 ? -12.586 9.445 5.145 1 94.31 104 ASN A N 1
ATOM 800 C CA . ASN A 1 104 ? -12.406 10.898 5.188 1 94.31 104 ASN A CA 1
ATOM 801 C C . ASN A 1 104 ? -11.211 11.289 6.055 1 94.31 104 ASN A C 1
ATOM 803 O O . ASN A 1 104 ? -10.773 12.438 6.039 1 94.31 104 ASN A O 1
ATOM 807 N N . ASP A 1 105 ? -10.594 10.336 6.82 1 96.38 105 ASP A N 1
ATOM 808 C CA . ASP A 1 105 ? -9.555 10.664 7.793 1 96.38 105 ASP A CA 1
ATOM 809 C C . ASP A 1 105 ? -8.289 9.852 7.535 1 96.38 105 ASP A C 1
ATOM 811 O O . ASP A 1 105 ? -7.668 9.344 8.469 1 96.38 105 ASP A O 1
ATOM 815 N N . ILE A 1 106 ? -7.887 9.781 6.258 1 95.38 106 ILE A N 1
ATOM 816 C CA . ILE A 1 106 ? -6.781 8.906 5.887 1 95.38 106 ILE A CA 1
ATOM 817 C C . ILE A 1 106 ? -5.57 9.742 5.488 1 95.38 106 ILE A C 1
ATOM 819 O O . ILE A 1 106 ? -5.699 10.719 4.742 1 95.38 106 ILE A O 1
ATOM 823 N N . VAL A 1 107 ? -4.438 9.375 6.082 1 97 107 VAL A N 1
ATOM 824 C CA . VAL A 1 107 ? -3.111 9.672 5.551 1 97 107 VAL A CA 1
ATOM 825 C C . VAL A 1 107 ? -2.518 8.422 4.91 1 97 107 VAL A C 1
ATOM 827 O O . VAL A 1 107 ? -2.109 7.492 5.613 1 97 107 VAL A O 1
ATOM 830 N N . ASP A 1 108 ? -2.523 8.375 3.621 1 95.06 108 ASP A N 1
ATOM 831 C CA . ASP A 1 108 ? -2.004 7.227 2.883 1 95.06 108 ASP A CA 1
ATOM 832 C C . ASP A 1 108 ? -0.538 7.434 2.506 1 95.06 108 ASP A C 1
ATOM 834 O O . ASP A 1 108 ? -0.224 8.266 1.654 1 95.06 108 ASP A O 1
ATOM 838 N N . ALA A 1 109 ? 0.3 6.57 3.105 1 95.62 109 ALA A N 1
ATOM 839 C CA . ALA A 1 109 ? 1.7 6.984 3.139 1 95.62 109 ALA A CA 1
ATOM 840 C C . ALA A 1 109 ? 2.592 5.957 2.445 1 95.62 109 ALA A C 1
ATOM 842 O O . ALA A 1 109 ? 2.258 4.77 2.393 1 95.62 109 ALA A O 1
ATOM 843 N N . SER A 1 110 ? 3.67 6.484 1.932 1 93.62 110 SER A N 1
ATOM 844 C CA . SER A 1 110 ? 4.723 5.625 1.399 1 93.62 110 SER A CA 1
ATOM 845 C C . SER A 1 110 ? 5.418 4.848 2.514 1 93.62 110 SER A C 1
ATOM 847 O O . SER A 1 110 ? 5.359 5.242 3.68 1 93.62 110 SER A O 1
ATOM 849 N N . LYS A 1 111 ? 6.125 3.822 2.135 1 92.38 111 LYS A N 1
ATOM 850 C CA . LYS A 1 111 ? 6.895 3.023 3.084 1 92.38 111 LYS A CA 1
ATOM 851 C C . LYS A 1 111 ? 7.91 3.883 3.83 1 92.38 111 LYS A C 1
ATOM 853 O O . LYS A 1 111 ? 8.18 3.65 5.012 1 92.38 111 LYS A O 1
ATOM 858 N N . ALA A 1 112 ? 8.477 4.914 3.174 1 95.06 112 ALA A N 1
ATOM 859 C CA . ALA A 1 112 ? 9.469 5.789 3.795 1 95.06 112 ALA A CA 1
ATOM 860 C C . ALA A 1 112 ? 8.898 6.461 5.043 1 95.06 112 ALA A C 1
ATOM 862 O O . ALA A 1 112 ? 9.617 6.652 6.031 1 95.06 112 ALA A O 1
ATOM 863 N N . VAL A 1 113 ? 7.621 6.793 5.008 1 97.19 113 VAL A N 1
ATOM 864 C CA . VAL A 1 113 ? 6.988 7.434 6.156 1 97.19 113 VAL A CA 1
ATOM 865 C C . VAL A 1 113 ? 6.895 6.445 7.316 1 97.19 113 VAL A C 1
ATOM 867 O O . VAL A 1 113 ? 7.227 6.777 8.453 1 97.19 113 VAL A O 1
ATOM 870 N N . TRP A 1 114 ? 6.508 5.277 7.055 1 94.69 114 TRP A N 1
ATOM 871 C CA . TRP A 1 114 ? 6.391 4.23 8.062 1 94.69 114 TRP A CA 1
ATOM 872 C C . TRP A 1 114 ? 7.742 3.93 8.703 1 94.69 114 TRP A C 1
ATOM 874 O O . TRP A 1 114 ? 7.84 3.762 9.922 1 94.69 114 TRP A O 1
ATOM 884 N N . THR A 1 115 ? 8.734 3.861 7.863 1 93.44 115 THR A N 1
ATOM 885 C CA . THR A 1 115 ? 10.094 3.607 8.336 1 93.44 115 THR A CA 1
ATOM 886 C C . THR A 1 115 ? 10.586 4.758 9.203 1 93.44 115 THR A C 1
ATOM 888 O O . THR A 1 115 ? 11.133 4.535 10.289 1 93.44 115 THR A O 1
ATOM 891 N N . ALA A 1 116 ? 10.352 5.977 8.727 1 96.94 116 ALA A N 1
ATOM 892 C CA . ALA A 1 116 ? 10.812 7.16 9.445 1 96.94 116 ALA A CA 1
ATOM 893 C C . ALA A 1 116 ? 10.18 7.238 10.828 1 96.94 116 ALA A C 1
ATOM 895 O O . ALA A 1 116 ? 10.812 7.695 11.789 1 96.94 116 ALA A O 1
ATOM 896 N N . LEU A 1 117 ? 9.016 6.801 10.922 1 97.75 117 LEU A N 1
ATOM 897 C CA . LEU A 1 117 ? 8.305 6.852 12.195 1 97.75 117 LEU A CA 1
ATOM 898 C C . LEU A 1 117 ? 8.641 5.641 13.055 1 97.75 117 LEU A C 1
ATOM 900 O O . LEU A 1 117 ? 8.203 5.547 14.203 1 97.75 117 LEU A O 1
ATOM 904 N N . ALA A 1 118 ? 9.375 4.688 12.484 1 95 118 ALA A N 1
ATOM 905 C CA . ALA A 1 118 ? 9.773 3.457 13.164 1 95 118 ALA A CA 1
ATOM 906 C C . ALA A 1 118 ? 8.555 2.689 13.664 1 95 118 ALA A C 1
ATOM 908 O O . ALA A 1 118 ? 8.531 2.215 14.797 1 95 118 ALA A O 1
ATOM 909 N N . VAL A 1 119 ? 7.543 2.609 12.859 1 93.25 119 VAL A N 1
ATOM 910 C CA . VAL A 1 119 ? 6.359 1.836 13.211 1 93.25 119 VAL A CA 1
ATOM 911 C C . VAL A 1 119 ? 6.715 0.354 13.297 1 93.25 119 VAL A C 1
ATOM 913 O O . VAL A 1 119 ? 7.352 -0.191 12.391 1 93.25 119 VAL A O 1
ATOM 916 N N . PRO A 1 120 ? 6.281 -0.314 14.336 1 89.62 120 PRO A N 1
ATOM 917 C CA . PRO A 1 120 ? 6.602 -1.74 14.43 1 89.62 120 PRO A CA 1
ATOM 918 C C . PRO A 1 120 ? 5.957 -2.57 13.328 1 89.62 120 PRO A C 1
ATOM 920 O O . PRO A 1 120 ? 4.828 -2.287 12.914 1 89.62 120 PRO A O 1
ATOM 923 N N . GLY A 1 121 ? 6.691 -3.559 12.82 1 82.12 121 GLY A N 1
ATOM 924 C CA . GLY A 1 121 ? 6.219 -4.41 11.742 1 82.12 121 GLY A CA 1
ATOM 925 C C . GLY A 1 121 ? 4.82 -4.949 11.969 1 82.12 121 GLY A C 1
ATOM 926 O O . GLY A 1 121 ? 4.023 -5.035 11.031 1 82.12 121 GLY A O 1
ATOM 927 N N . SER A 1 122 ? 4.484 -5.184 13.227 1 81.5 122 SER A N 1
ATOM 928 C CA . SER A 1 122 ? 3.188 -5.758 13.578 1 81.5 122 SER A CA 1
ATOM 929 C C . SER A 1 122 ? 2.061 -4.758 13.344 1 81.5 122 SER A C 1
ATOM 931 O O . SER A 1 122 ? 0.89 -5.141 13.273 1 81.5 122 SER A O 1
ATOM 933 N N . GLU A 1 123 ? 2.395 -3.492 13.156 1 84.69 123 GLU A N 1
ATOM 934 C CA . GLU A 1 123 ? 1.385 -2.451 12.984 1 84.69 123 GLU A CA 1
ATOM 935 C C . GLU A 1 123 ? 1.391 -1.912 11.555 1 84.69 123 GLU A C 1
ATOM 937 O O . GLU A 1 123 ? 0.58 -1.05 11.211 1 84.69 123 GLU A O 1
ATOM 942 N N . TRP A 1 124 ? 2.293 -2.41 10.812 1 84.88 124 TRP A N 1
ATOM 943 C CA . TRP A 1 124 ? 2.357 -1.897 9.445 1 84.88 124 TRP A CA 1
ATOM 944 C C . TRP A 1 124 ? 1.065 -2.195 8.695 1 84.88 124 TRP A C 1
ATOM 946 O O . TRP A 1 124 ? 0.464 -3.256 8.875 1 84.88 124 TRP A O 1
ATOM 956 N N . GLY A 1 125 ? 0.689 -1.35 7.84 1 85.62 125 GLY A N 1
ATOM 957 C CA . GLY A 1 125 ? -0.55 -1.438 7.082 1 85.62 125 GLY A CA 1
ATOM 958 C C . GLY A 1 125 ? -1.575 -0.398 7.492 1 85.62 125 GLY A C 1
ATOM 959 O O . GLY A 1 125 ? -2.156 0.277 6.641 1 85.62 125 GLY A O 1
ATOM 960 N N . GLU A 1 126 ? -1.811 -0.344 8.758 1 88.44 126 GLU A N 1
ATOM 961 C CA . GLU A 1 126 ? -2.748 0.625 9.32 1 88.44 126 GLU A CA 1
ATOM 962 C C . GLU A 1 126 ? -2.416 0.939 10.773 1 88.44 126 GLU A C 1
ATOM 964 O O . GLU A 1 126 ? -2.166 0.031 11.57 1 88.44 126 GLU A O 1
ATOM 969 N N . THR A 1 127 ? -2.33 2.215 11.039 1 92.19 127 THR A N 1
ATOM 970 C CA . THR A 1 127 ? -2.115 2.635 12.422 1 92.19 127 THR A CA 1
ATOM 971 C C . THR A 1 127 ? -2.678 4.031 12.656 1 92.19 127 THR A C 1
ATOM 973 O O . THR A 1 127 ? -2.939 4.77 11.703 1 92.19 127 THR A O 1
ATOM 976 N N . LYS A 1 128 ? -2.887 4.363 13.93 1 96.38 128 LYS A N 1
ATOM 977 C CA . LYS A 1 128 ? -3.354 5.703 14.273 1 96.38 128 LYS A CA 1
ATOM 978 C C . LYS A 1 128 ? -2.188 6.684 14.367 1 96.38 128 LYS A C 1
ATOM 980 O O . LYS A 1 128 ? -1.134 6.352 14.914 1 96.38 128 LYS A O 1
ATOM 985 N N . VAL A 1 129 ? -2.443 7.852 13.766 1 98.25 129 VAL A N 1
ATOM 986 C CA . VAL A 1 129 ? -1.483 8.953 13.844 1 98.25 129 VAL A CA 1
ATOM 987 C C . VAL A 1 129 ? -2.223 10.266 14.055 1 98.25 129 VAL A C 1
ATOM 989 O O . VAL A 1 129 ? -3.455 10.305 14.062 1 98.25 129 VAL A O 1
ATOM 992 N N . THR A 1 130 ? -1.461 11.273 14.32 1 98.62 130 THR A N 1
ATOM 993 C CA . THR A 1 130 ? -1.922 12.648 14.141 1 98.62 130 THR A CA 1
ATOM 994 C C . THR A 1 130 ? -1.068 13.375 13.109 1 98.62 130 THR A C 1
ATOM 996 O O . THR A 1 130 ? 0.026 12.922 12.766 1 98.62 130 THR A O 1
ATOM 999 N N . TRP A 1 131 ? -1.674 14.414 12.547 1 98.56 131 TRP A N 1
ATOM 1000 C CA . TRP A 1 131 ? -0.886 15.18 11.578 1 98.56 131 TRP A CA 1
ATOM 1001 C C . TRP A 1 131 ? -1.263 16.656 11.617 1 98.56 131 TRP A C 1
ATOM 1003 O O . TRP A 1 131 ? -2.303 17.031 12.164 1 98.56 131 TRP A O 1
ATOM 1013 N N . SER A 1 132 ? -0.388 17.469 11.125 1 98.38 132 SER A N 1
ATOM 1014 C CA . SER A 1 132 ? -0.598 18.906 10.961 1 98.38 132 SER A CA 1
ATOM 1015 C C . SER A 1 132 ? 0.04 19.422 9.672 1 98.38 132 SER A C 1
ATOM 1017 O O . SER A 1 132 ? 0.902 18.75 9.094 1 98.38 132 SER A O 1
ATOM 1019 N N . ASP A 1 133 ? -0.458 20.547 9.266 1 97.88 133 ASP A N 1
ATOM 1020 C CA . ASP A 1 133 ? 0.281 21.25 8.219 1 97.88 133 ASP A CA 1
ATOM 1021 C C . ASP A 1 133 ? 1.672 21.656 8.703 1 97.88 133 ASP A C 1
ATOM 1023 O O . ASP A 1 133 ? 1.858 21.969 9.875 1 97.88 133 ASP A O 1
ATOM 1027 N N . ALA A 1 134 ? 2.559 21.609 7.77 1 96.25 134 ALA A N 1
ATOM 1028 C CA . ALA A 1 134 ? 3.908 22.016 8.148 1 96.25 134 ALA A CA 1
ATOM 1029 C C . ALA A 1 134 ? 4.055 23.547 8.086 1 96.25 134 ALA A C 1
ATOM 1031 O O . ALA A 1 134 ? 3.381 24.203 7.289 1 96.25 134 ALA A O 1
ATOM 1032 N N . MET B 1 1 ? 15.844 -98.188 -8.797 1 41.19 1 MET B N 1
ATOM 1033 C CA . MET B 1 1 ? 14.891 -97.125 -9.055 1 41.19 1 MET B CA 1
ATOM 1034 C C . MET B 1 1 ? 15.57 -95.75 -8.992 1 41.19 1 MET B C 1
ATOM 1036 O O . MET B 1 1 ? 16.141 -95.375 -7.957 1 41.19 1 MET B O 1
ATOM 1040 N N . LYS B 1 2 ? 16.219 -95.25 -10.141 1 51 2 LYS B N 1
ATOM 1041 C CA . LYS B 1 2 ? 16.969 -94.062 -10.367 1 51 2 LYS B CA 1
ATOM 1042 C C . LYS B 1 2 ? 16.125 -92.812 -10.047 1 51 2 LYS B C 1
ATOM 1044 O O . LYS B 1 2 ? 15.016 -92.688 -10.555 1 51 2 LYS B O 1
ATOM 1049 N N . GLN B 1 3 ? 16.281 -92.25 -8.797 1 49.88 3 GLN B N 1
ATOM 1050 C CA . GLN B 1 3 ? 15.641 -91 -8.336 1 49.88 3 GLN B CA 1
ATOM 1051 C C . GLN B 1 3 ? 16.047 -89.812 -9.195 1 49.88 3 GLN B C 1
ATOM 1053 O O . GLN B 1 3 ? 17.234 -89.5 -9.281 1 49.88 3 GLN B O 1
ATOM 1058 N N . SER B 1 4 ? 15.391 -89.688 -10.43 1 49.44 4 SER B N 1
ATOM 1059 C CA . SER B 1 4 ? 15.602 -88.5 -11.273 1 49.44 4 SER B CA 1
ATOM 1060 C C . SER B 1 4 ? 15.25 -87.188 -10.531 1 49.44 4 SER B C 1
ATOM 1062 O O . SER B 1 4 ? 14.164 -87.062 -9.953 1 49.44 4 SER B O 1
ATOM 1064 N N . THR B 1 5 ? 16.203 -86.562 -9.828 1 54.34 5 THR B N 1
ATOM 1065 C CA . THR B 1 5 ? 16.094 -85.25 -9.195 1 54.34 5 THR B CA 1
ATOM 1066 C C . THR B 1 5 ? 15.789 -84.125 -10.227 1 54.34 5 THR B C 1
ATOM 1068 O O . THR B 1 5 ? 16.531 -84 -11.195 1 54.34 5 THR B O 1
ATOM 1071 N N . THR B 1 6 ? 14.516 -84 -10.641 1 51.38 6 THR B N 1
ATOM 1072 C CA . THR B 1 6 ? 14.094 -82.938 -11.523 1 51.38 6 THR B CA 1
ATOM 1073 C C . THR B 1 6 ? 14.383 -81.562 -10.898 1 51.38 6 THR B C 1
ATOM 1075 O O . THR B 1 6 ? 13.992 -81.312 -9.758 1 51.38 6 THR B O 1
ATOM 1078 N N . ASN B 1 7 ? 15.57 -80.938 -11.164 1 49.06 7 ASN B N 1
ATOM 1079 C CA . ASN B 1 7 ? 15.898 -79.625 -10.758 1 49.06 7 ASN B CA 1
ATOM 1080 C C . ASN B 1 7 ? 14.898 -78.625 -11.312 1 49.06 7 ASN B C 1
ATOM 1082 O O . ASN B 1 7 ? 14.703 -78.5 -12.531 1 49.06 7 ASN B O 1
ATOM 1086 N N . PHE B 1 8 ? 13.766 -78.312 -10.547 1 50.28 8 PHE B N 1
ATOM 1087 C CA . PHE B 1 8 ? 12.82 -77.25 -10.945 1 50.28 8 PHE B CA 1
ATOM 1088 C C . PHE B 1 8 ? 13.516 -75.875 -11.023 1 50.28 8 PHE B C 1
ATOM 1090 O O . PHE B 1 8 ? 14.164 -75.5 -10.062 1 50.28 8 PHE B O 1
ATOM 1097 N N . LEU B 1 9 ? 14.023 -75.5 -12.219 1 48.66 9 LEU B N 1
ATOM 1098 C CA . LEU B 1 9 ? 14.586 -74.188 -12.477 1 48.66 9 LEU B CA 1
ATOM 1099 C C . LEU B 1 9 ? 13.562 -73.062 -12.195 1 48.66 9 LEU B C 1
ATOM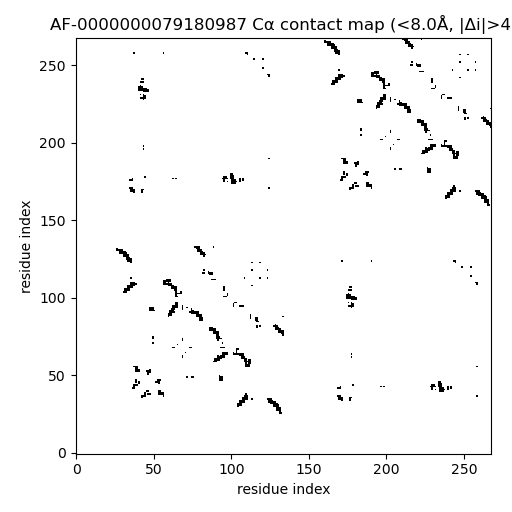 1101 O O . LEU B 1 9 ? 12.484 -73.062 -12.781 1 48.66 9 LEU B O 1
ATOM 1105 N N . ILE B 1 10 ? 13.508 -72.562 -10.961 1 50.38 10 ILE B N 1
ATOM 1106 C CA . ILE B 1 10 ? 12.625 -71.438 -10.594 1 50.38 10 ILE B CA 1
ATOM 1107 C C . ILE B 1 10 ? 13.016 -70.188 -11.375 1 50.38 10 ILE B C 1
ATOM 1109 O O . ILE B 1 10 ? 14.156 -69.688 -11.289 1 50.38 10 ILE B O 1
ATOM 1113 N N . ILE B 1 11 ? 12.398 -69.938 -12.594 1 51.62 11 ILE B N 1
ATOM 1114 C CA . ILE B 1 11 ? 12.594 -68.688 -13.32 1 51.62 11 ILE B CA 1
ATOM 1115 C C . ILE B 1 11 ? 12.062 -67.5 -12.492 1 51.62 11 ILE B C 1
ATOM 1117 O O . ILE B 1 11 ? 10.891 -67.5 -12.102 1 51.62 11 ILE B O 1
ATOM 1121 N N . PHE B 1 12 ? 12.906 -66.812 -11.664 1 50.91 12 PHE B N 1
ATOM 1122 C CA . PHE B 1 12 ? 12.523 -65.562 -10.977 1 50.91 12 PHE B CA 1
ATOM 1123 C C . PHE B 1 12 ? 12.156 -64.5 -11.977 1 50.91 12 PHE B C 1
ATOM 1125 O O . PHE B 1 12 ? 12.984 -64.125 -12.805 1 50.91 12 PHE B O 1
ATOM 1132 N N . SER B 1 13 ? 10.875 -64.375 -12.336 1 50.56 13 SER B N 1
ATOM 1133 C CA . SER B 1 13 ? 10.43 -63.25 -13.156 1 50.56 13 SER B CA 1
ATOM 1134 C C . SER B 1 13 ? 10.68 -61.906 -12.453 1 50.56 13 SER B C 1
ATOM 1136 O O . SER B 1 13 ? 10.195 -61.688 -11.344 1 50.56 13 SER B O 1
ATOM 1138 N N . VAL B 1 14 ? 11.867 -61.344 -12.633 1 53.41 14 VAL B N 1
ATOM 1139 C CA . VAL B 1 14 ? 12.102 -59.969 -12.164 1 53.41 14 VAL B CA 1
ATOM 1140 C C . VAL B 1 14 ? 11.07 -59.031 -12.781 1 53.41 14 VAL B C 1
ATOM 1142 O O . VAL B 1 14 ? 11.031 -58.844 -14 1 53.41 14 VAL B O 1
ATOM 1145 N N . LEU B 1 15 ? 9.828 -58.906 -12.18 1 53.06 15 LEU B N 1
ATOM 1146 C CA . LEU B 1 15 ? 8.898 -57.875 -12.602 1 53.06 15 LEU B CA 1
ATOM 1147 C C . LEU B 1 15 ? 9.516 -56.5 -12.43 1 53.06 15 LEU B C 1
ATOM 1149 O O . LEU B 1 15 ? 9.805 -56.062 -11.312 1 53.06 15 LEU B O 1
ATOM 1153 N N . VAL B 1 16 ? 10.289 -56 -13.383 1 51.78 16 VAL B N 1
ATOM 1154 C CA . VAL B 1 16 ? 10.773 -54.625 -13.391 1 51.78 16 VAL B CA 1
ATOM 1155 C C . VAL B 1 16 ? 9.594 -53.656 -13.375 1 51.78 16 VAL B C 1
ATOM 1157 O O . VAL B 1 16 ? 8.797 -53.625 -14.32 1 51.78 16 VAL B O 1
ATOM 1160 N N . THR B 1 17 ? 8.984 -53.344 -12.195 1 50.5 17 THR B N 1
ATOM 1161 C CA . THR B 1 17 ? 8.023 -52.25 -12.141 1 50.5 17 THR B CA 1
ATOM 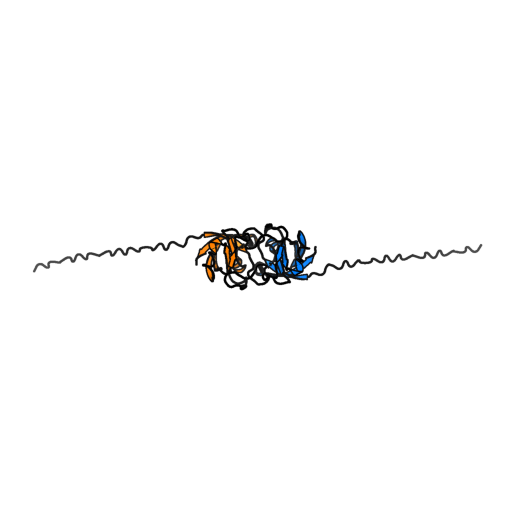1162 C C . THR B 1 17 ? 8.641 -50.969 -12.641 1 50.5 17 THR B C 1
ATOM 1164 O O . THR B 1 17 ? 9.648 -50.5 -12.102 1 50.5 17 THR B O 1
ATOM 1167 N N . LEU B 1 18 ? 8.539 -50.625 -13.867 1 49.5 18 LEU B N 1
ATOM 1168 C CA . LEU B 1 18 ? 8.852 -49.281 -14.367 1 49.5 18 LEU B CA 1
ATOM 1169 C C . LEU B 1 18 ? 8.078 -48.219 -13.602 1 49.5 18 LEU B C 1
ATOM 1171 O O . LEU B 1 18 ? 6.852 -48.156 -13.672 1 49.5 18 LEU B O 1
ATOM 1175 N N . PHE B 1 19 ? 8.672 -47.75 -12.484 1 47.88 19 PHE B N 1
ATOM 1176 C CA . PHE B 1 19 ? 8.109 -46.562 -11.867 1 47.88 19 PHE B CA 1
ATOM 1177 C C . PHE B 1 19 ? 8.172 -45.375 -12.836 1 47.88 19 PHE B C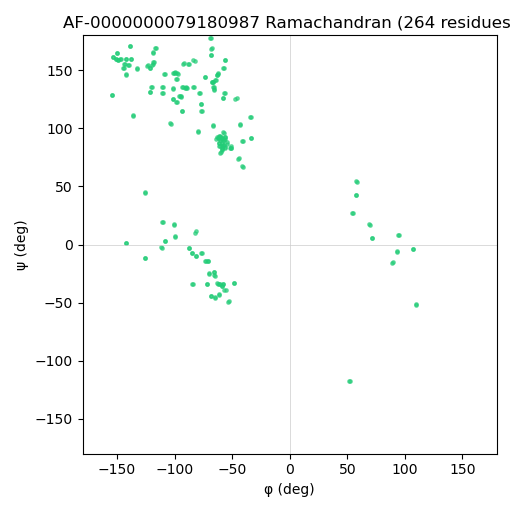 1
ATOM 1179 O O . PHE B 1 19 ? 9.258 -44.938 -13.219 1 47.88 19 PHE B O 1
ATOM 1186 N N . ILE B 1 20 ? 7.277 -45.156 -13.719 1 45.28 20 ILE B N 1
ATOM 1187 C CA . ILE B 1 20 ? 7.137 -43.875 -14.391 1 45.28 20 ILE B CA 1
ATOM 1188 C C . ILE B 1 20 ? 7.09 -42.75 -13.359 1 45.28 20 ILE B C 1
ATOM 1190 O O . ILE B 1 20 ? 6.16 -42.688 -12.547 1 45.28 20 ILE B O 1
ATOM 1194 N N . SER B 1 21 ? 8.219 -42.281 -12.93 1 47.59 21 SER B N 1
ATOM 1195 C CA . SER B 1 21 ? 8.172 -41.031 -12.203 1 47.59 21 SER B CA 1
ATOM 1196 C C . SER B 1 21 ? 7.398 -39.969 -12.969 1 47.59 21 SER B C 1
ATOM 1198 O O . SER B 1 21 ? 7.758 -39.625 -14.102 1 47.59 21 SER B O 1
ATOM 1200 N N . CYS B 1 22 ? 6.129 -39.938 -12.891 1 44.72 22 CYS B N 1
ATOM 1201 C CA . CYS B 1 22 ? 5.426 -38.75 -13.391 1 44.72 22 CYS B CA 1
ATOM 1202 C C . CYS B 1 22 ? 6.117 -37.469 -12.938 1 44.72 22 CYS B C 1
ATOM 1204 O O . CYS B 1 22 ? 6.148 -37.156 -11.742 1 44.72 22 CYS B O 1
ATOM 1206 N N . ILE B 1 23 ? 7.23 -37.156 -13.539 1 43.25 23 ILE B N 1
ATOM 1207 C CA . ILE B 1 23 ? 7.707 -35.781 -13.305 1 43.25 23 ILE B CA 1
ATOM 1208 C C . ILE B 1 23 ? 6.531 -34.812 -13.328 1 43.25 23 ILE B C 1
ATOM 1210 O O . ILE B 1 23 ? 5.895 -34.625 -14.367 1 43.25 23 ILE B O 1
ATOM 1214 N N . THR B 1 24 ? 5.621 -34.875 -12.398 1 45.25 24 THR B N 1
ATOM 1215 C CA . THR B 1 24 ? 4.73 -33.719 -12.344 1 45.25 24 THR B CA 1
ATOM 1216 C C . THR B 1 24 ? 5.508 -32.438 -12.57 1 45.25 24 THR B C 1
ATOM 1218 O O . THR B 1 24 ? 6.492 -32.156 -11.875 1 45.25 24 THR B O 1
ATOM 1221 N N . ALA B 1 25 ? 5.676 -32 -13.758 1 46.84 25 ALA B N 1
ATOM 1222 C CA . ALA B 1 25 ? 6.234 -30.672 -14.016 1 46.84 25 ALA B CA 1
ATOM 1223 C C . ALA B 1 25 ? 5.816 -29.672 -12.938 1 46.84 25 ALA B C 1
ATOM 1225 O O . ALA B 1 25 ? 4.621 -29.5 -12.672 1 46.84 25 ALA B O 1
ATOM 1226 N N . GLN B 1 26 ? 6.578 -29.5 -11.891 1 50.75 26 GLN B N 1
ATOM 1227 C CA . GLN B 1 26 ? 6.293 -28.453 -10.922 1 50.75 26 GLN B CA 1
ATOM 1228 C C . GLN B 1 26 ? 5.914 -27.156 -11.625 1 50.75 26 GLN B C 1
ATOM 1230 O O . GLN B 1 26 ? 6.57 -26.734 -12.586 1 50.75 26 GLN B O 1
ATOM 1235 N N . PRO B 1 27 ? 4.617 -26.812 -11.656 1 57.28 27 PRO B N 1
ATOM 1236 C CA . PRO B 1 27 ? 4.312 -25.547 -12.344 1 57.28 27 PRO B CA 1
ATOM 1237 C C . PRO B 1 27 ? 5.414 -24.5 -12.188 1 57.28 27 PRO B C 1
ATOM 1239 O O . PRO B 1 27 ? 6 -24.375 -11.109 1 57.28 27 PRO B O 1
ATOM 1242 N N . SER B 1 28 ? 6.168 -24.156 -13.227 1 77.94 28 SER B N 1
ATOM 1243 C CA . SER B 1 28 ? 7.262 -23.203 -13.281 1 77.94 28 SER B CA 1
ATOM 1244 C C . SER B 1 28 ? 6.879 -21.891 -12.602 1 77.94 28 SER B C 1
ATOM 1246 O O . SER B 1 28 ? 5.766 -21.391 -12.773 1 77.94 28 SER B O 1
ATOM 1248 N N . ASN B 1 29 ? 7.672 -21.453 -11.641 1 93.44 29 ASN B N 1
ATOM 1249 C CA . ASN B 1 29 ? 7.5 -20.172 -10.961 1 93.44 29 ASN B CA 1
ATOM 1250 C C . ASN B 1 29 ? 7.711 -19 -11.906 1 93.44 29 ASN B C 1
ATOM 1252 O O . ASN B 1 29 ? 8.516 -19.078 -12.836 1 93.44 29 ASN B O 1
ATOM 1256 N N . THR B 1 30 ? 6.852 -18.047 -11.828 1 97.81 30 THR B N 1
ATOM 1257 C CA . THR B 1 30 ? 6.906 -16.812 -12.602 1 97.81 30 THR B CA 1
ATOM 1258 C C . THR B 1 30 ? 7.582 -15.711 -11.797 1 97.81 30 THR B C 1
ATOM 1260 O O . THR B 1 30 ? 7.207 -15.445 -10.656 1 97.81 30 THR B O 1
ATOM 1263 N N . ASP B 1 31 ? 8.617 -15.031 -12.367 1 98.12 31 ASP B N 1
ATOM 1264 C CA . ASP B 1 31 ? 9.258 -13.883 -11.719 1 98.12 31 ASP B CA 1
ATOM 1265 C C . ASP B 1 31 ? 8.297 -12.703 -11.633 1 98.12 31 ASP B C 1
ATOM 1267 O O . ASP B 1 31 ? 7.57 -12.414 -12.586 1 98.12 31 ASP B O 1
ATOM 1271 N N . ALA B 1 32 ? 8.383 -12.07 -10.484 1 97.69 32 ALA B N 1
ATOM 1272 C CA . ALA B 1 32 ? 7.492 -10.938 -10.266 1 97.69 32 ALA B CA 1
ATOM 1273 C C . ALA B 1 32 ? 8.125 -9.914 -9.32 1 97.69 32 ALA B C 1
ATOM 1275 O O . ALA B 1 32 ? 9.109 -10.219 -8.648 1 97.69 32 ALA B O 1
ATOM 1276 N N . THR B 1 33 ? 7.617 -8.711 -9.383 1 95.25 33 THR B N 1
ATOM 1277 C CA . THR B 1 33 ? 7.816 -7.703 -8.344 1 95.25 33 THR B CA 1
ATOM 1278 C C . THR B 1 33 ? 6.613 -7.652 -7.406 1 95.25 33 THR B C 1
ATOM 1280 O O . THR B 1 33 ? 5.473 -7.496 -7.855 1 95.25 33 THR B O 1
ATOM 1283 N N . MET B 1 34 ? 6.895 -7.852 -6.133 1 95.88 34 MET B N 1
ATOM 1284 C CA . MET B 1 34 ? 5.824 -7.715 -5.152 1 95.88 34 MET B CA 1
ATOM 1285 C C . MET B 1 34 ? 5.816 -6.312 -4.551 1 95.88 34 MET B C 1
ATOM 1287 O O . MET B 1 34 ? 6.859 -5.805 -4.137 1 95.88 34 MET B O 1
ATOM 1291 N N . THR B 1 35 ? 4.672 -5.641 -4.57 1 92.44 35 THR B N 1
ATOM 1292 C CA . THR B 1 35 ? 4.453 -4.344 -3.934 1 92.44 35 THR B CA 1
ATOM 1293 C C . THR B 1 35 ? 3.398 -4.457 -2.836 1 92.44 35 THR B C 1
ATOM 1295 O O . THR B 1 35 ? 2.785 -5.512 -2.66 1 92.44 35 THR B O 1
ATOM 1298 N N . ILE B 1 36 ? 3.312 -3.393 -2.08 1 91.12 36 ILE B N 1
ATOM 1299 C CA . ILE B 1 36 ? 2.377 -3.41 -0.96 1 91.12 36 ILE B CA 1
ATOM 1300 C C . ILE B 1 36 ? 1.22 -2.453 -1.24 1 91.12 36 ILE B C 1
ATOM 1302 O O . ILE B 1 36 ? 1.423 -1.367 -1.788 1 91.12 36 ILE B O 1
ATOM 1306 N N . ASN B 1 37 ? 0.013 -2.861 -0.986 1 88 37 ASN B N 1
ATOM 1307 C CA . ASN B 1 37 ? -1.202 -2.062 -1.104 1 88 37 ASN B CA 1
ATOM 1308 C C . ASN B 1 37 ? -2.168 -2.338 0.045 1 88 37 ASN B C 1
ATOM 1310 O O . ASN B 1 37 ? -2.082 -3.379 0.698 1 88 37 ASN B O 1
ATOM 1314 N N . SER B 1 38 ? -2.998 -1.375 0.344 1 88 38 SER B N 1
ATOM 1315 C CA . SER B 1 38 ? -4.133 -1.601 1.233 1 88 38 SER B CA 1
ATOM 1316 C C . SER B 1 38 ? -5.387 -1.969 0.447 1 88 38 SER B C 1
ATOM 1318 O O . SER B 1 38 ? -5.684 -1.356 -0.581 1 88 38 SER B O 1
ATOM 1320 N N . PHE B 1 39 ? -6.137 -3.006 0.927 1 88.94 39 PHE B N 1
ATOM 1321 C CA . PHE B 1 39 ? -7.371 -3.48 0.312 1 88.94 39 PHE B CA 1
ATOM 1322 C C . PHE B 1 39 ? -8.578 -3.109 1.164 1 88.94 39 PHE B C 1
ATOM 1324 O O . PHE B 1 39 ? -9.695 -3.566 0.903 1 88.94 39 PHE B O 1
ATOM 1331 N N . GLU B 1 40 ? -8.312 -2.416 2.203 1 85.38 40 GLU B N 1
ATOM 1332 C CA . GLU B 1 40 ? -9.367 -2.012 3.125 1 85.38 40 GLU B CA 1
ATOM 1333 C C . GLU B 1 40 ? -10 -0.695 2.693 1 85.38 40 GLU B C 1
ATOM 1335 O O . GLU B 1 40 ? -9.383 0.099 1.984 1 85.38 40 GLU B O 1
ATOM 1340 N N . LYS B 1 41 ? -11.227 -0.613 3.174 1 78.69 41 LYS B N 1
ATOM 1341 C CA . LYS B 1 41 ? -11.883 0.673 2.961 1 78.69 41 LYS B CA 1
ATOM 1342 C C . LYS B 1 41 ? -11.062 1.814 3.553 1 78.69 41 LYS B C 1
ATOM 1344 O O . LYS B 1 41 ? -10.562 1.708 4.672 1 78.69 41 LYS B O 1
ATOM 1349 N N . GLY B 1 42 ? -10.836 2.887 2.742 1 68.31 42 GLY B N 1
ATOM 1350 C CA . GLY B 1 42 ? -10.07 4.012 3.258 1 68.31 42 GLY B CA 1
ATOM 1351 C C . GLY B 1 42 ? -8.594 3.912 2.953 1 68.31 42 GLY B C 1
ATOM 1352 O O . GLY B 1 42 ? -7.828 4.832 3.258 1 68.31 42 GLY B O 1
ATOM 1353 N N . GLY B 1 43 ? -8.109 2.871 2.424 1 67.69 43 GLY B N 1
ATOM 1354 C CA . GLY B 1 43 ? -6.707 2.645 2.115 1 67.69 43 GLY B CA 1
ATOM 1355 C C . GLY B 1 43 ? -6.27 3.289 0.813 1 67.69 43 GLY B C 1
ATOM 1356 O O . GLY B 1 43 ? -5.195 2.988 0.294 1 67.69 43 GLY B O 1
ATOM 1357 N N . GLY B 1 44 ? -7.07 4.098 0.287 1 63.78 44 GLY B N 1
ATOM 1358 C CA . GLY B 1 44 ? -6.68 4.82 -0.913 1 63.78 44 GLY B CA 1
ATOM 1359 C C . GLY B 1 44 ? -7.016 4.078 -2.193 1 63.78 44 GLY B C 1
ATOM 1360 O O . GLY B 1 44 ? -6.875 4.625 -3.289 1 63.78 44 GLY B O 1
ATOM 1361 N N . SER B 1 45 ? -7.273 2.885 -2.074 1 67.19 45 SER B N 1
ATOM 1362 C CA . SER B 1 45 ? -7.695 2.117 -3.242 1 67.19 45 SER B CA 1
ATOM 1363 C C . SER B 1 45 ? -9.211 1.944 -3.271 1 67.19 45 SER B C 1
ATOM 1365 O O . SER B 1 45 ? -9.867 2.031 -2.232 1 67.19 45 SER B O 1
ATOM 1367 N N . GLY B 1 46 ? -9.828 1.874 -4.441 1 72.31 46 GLY B N 1
ATOM 1368 C CA . GLY B 1 46 ? -11.234 1.545 -4.578 1 72.31 46 GLY B CA 1
ATOM 1369 C C . GLY B 1 46 ? -11.547 0.099 -4.238 1 72.31 46 GLY B C 1
ATOM 1370 O O . GLY B 1 46 ? -10.664 -0.648 -3.814 1 72.31 46 GLY B O 1
ATOM 1371 N N . ALA B 1 47 ? -12.844 -0.226 -4.309 1 76.81 47 ALA B N 1
ATOM 1372 C CA . ALA B 1 47 ? -13.281 -1.604 -4.09 1 76.81 47 ALA B CA 1
ATOM 1373 C C . ALA B 1 47 ? -12.594 -2.557 -5.066 1 76.81 47 ALA B C 1
ATOM 1375 O O . ALA B 1 47 ? -12.211 -2.156 -6.164 1 76.81 47 ALA B O 1
ATOM 1376 N N . CYS B 1 48 ? -12.445 -3.773 -4.621 1 88.19 48 CYS B N 1
ATOM 1377 C CA . CYS B 1 48 ? -11.703 -4.762 -5.391 1 88.19 48 CYS B CA 1
ATOM 1378 C C . CYS B 1 48 ? -12.5 -5.227 -6.602 1 88.19 48 CYS B C 1
ATOM 1380 O O . CYS B 1 48 ? -13.719 -5.426 -6.512 1 88.19 48 CYS B O 1
ATOM 1382 N N . GLU B 1 49 ? -11.898 -5.48 -7.668 1 91.38 49 GLU B N 1
ATOM 1383 C CA . GLU B 1 49 ? -12.516 -5.742 -8.961 1 91.38 49 GLU B CA 1
ATOM 1384 C C . GLU B 1 49 ? -13.227 -7.094 -8.969 1 91.38 49 GLU B C 1
ATOM 1386 O O . GLU B 1 49 ? -14.18 -7.293 -9.727 1 91.38 49 GLU B O 1
ATOM 1391 N N . CYS B 1 50 ? -12.867 -8.07 -8.148 1 95.69 50 CYS B N 1
ATOM 1392 C CA . CYS B 1 50 ? -13.461 -9.406 -8.188 1 95.69 50 CYS B CA 1
ATOM 1393 C C . CYS B 1 50 ? -14.883 -9.383 -7.645 1 95.69 50 CYS B C 1
ATOM 1395 O O . CYS B 1 50 ? -15.734 -10.164 -8.078 1 95.69 50 CYS B O 1
ATOM 1397 N N . ASP B 1 51 ? -15.078 -8.508 -6.652 1 95.62 51 ASP B N 1
ATOM 1398 C CA . ASP B 1 51 ? -16.375 -8.648 -6.004 1 95.62 51 ASP B CA 1
ATOM 1399 C C . ASP B 1 51 ? -16.953 -7.281 -5.633 1 95.62 51 ASP B C 1
ATOM 1401 O O . ASP B 1 51 ? -18.062 -7.191 -5.098 1 95.62 51 ASP B O 1
ATOM 1405 N N . GLY B 1 52 ? -16.25 -6.188 -5.961 1 91.06 52 GLY B N 1
ATOM 1406 C CA . GLY B 1 52 ? -16.719 -4.859 -5.609 1 91.06 52 GLY B CA 1
ATOM 1407 C C . GLY B 1 52 ? -16.672 -4.578 -4.121 1 91.06 52 GLY B C 1
ATOM 1408 O O . GLY B 1 52 ? -17.344 -3.668 -3.629 1 91.06 52 GLY B O 1
ATOM 1409 N N . LYS B 1 53 ? -15.891 -5.391 -3.379 1 90.75 53 LYS B N 1
ATOM 1410 C CA . LYS B 1 53 ? -15.836 -5.254 -1.926 1 90.75 53 LYS B CA 1
ATOM 1411 C C . LYS B 1 53 ? -14.414 -4.922 -1.463 1 90.75 53 LYS B C 1
ATOM 1413 O O . LYS B 1 53 ? -13.477 -4.961 -2.256 1 90.75 53 LYS B O 1
ATOM 1418 N N . TYR B 1 54 ? -14.32 -4.488 -0.237 1 89.69 54 TYR B N 1
ATOM 1419 C CA . TYR B 1 54 ? -13.047 -4.348 0.465 1 89.69 54 TYR B CA 1
ATOM 1420 C C . TYR B 1 54 ? -12.719 -5.609 1.251 1 89.69 54 TYR B C 1
ATOM 1422 O O . TYR B 1 54 ? -13.594 -6.43 1.521 1 89.69 54 TYR B O 1
ATOM 1430 N N . HIS B 1 55 ? -11.438 -5.746 1.469 1 92.19 55 HIS B 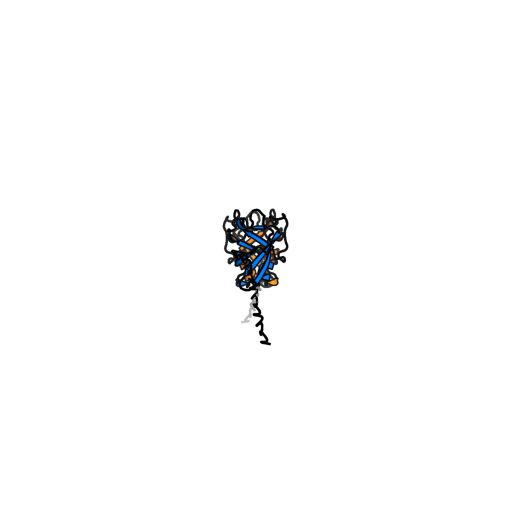N 1
ATOM 1431 C CA . HIS B 1 55 ? -10.953 -6.906 2.211 1 92.19 55 HIS B CA 1
ATOM 1432 C C . HIS B 1 55 ? -9.961 -6.496 3.289 1 92.19 55 HIS B C 1
ATOM 1434 O O . HIS B 1 55 ? -9.297 -5.461 3.17 1 92.19 55 HIS B O 1
ATOM 1440 N N . SER B 1 56 ? -9.938 -7.301 4.324 1 90.19 56 SER B N 1
ATOM 1441 C CA . SER B 1 56 ? -9.008 -7.02 5.41 1 90.19 56 SER B CA 1
ATOM 1442 C C . SER B 1 56 ? -7.559 -7.211 4.965 1 90.19 56 SER B C 1
ATOM 1444 O O . SER B 1 56 ? -7.23 -8.203 4.309 1 90.19 56 SER B O 1
ATOM 1446 N N . ASN B 1 57 ? -6.637 -6.27 5.43 1 91.06 57 ASN B N 1
ATOM 1447 C CA . ASN B 1 57 ? -5.211 -6.375 5.129 1 91.06 57 ASN B CA 1
ATOM 1448 C C . ASN B 1 57 ? -4.539 -7.445 5.984 1 91.06 57 ASN B C 1
ATOM 1450 O O . ASN B 1 57 ? -3.381 -7.797 5.746 1 91.06 57 ASN B O 1
ATOM 1454 N N . ASP B 1 58 ? -5.25 -7.996 6.938 1 91.31 58 ASP B N 1
ATOM 1455 C CA . ASP B 1 58 ? -4.711 -9.055 7.781 1 91.31 58 ASP B CA 1
ATOM 1456 C C . ASP B 1 58 ? -4.934 -10.43 7.145 1 91.31 58 ASP B C 1
ATOM 1458 O O . ASP B 1 58 ? -4.504 -11.445 7.688 1 91.31 58 ASP B O 1
ATOM 1462 N N . THR B 1 59 ? -5.617 -10.414 5.984 1 95.44 59 THR B N 1
ATOM 1463 C CA . THR B 1 59 ? -5.797 -11.617 5.184 1 95.44 59 THR B CA 1
ATOM 1464 C C . THR B 1 59 ? -4.828 -11.641 4.008 1 95.44 59 THR B C 1
ATOM 1466 O O . THR B 1 59 ? -4.641 -10.625 3.334 1 95.44 59 THR B O 1
ATOM 1469 N N . PRO B 1 60 ? -4.184 -12.781 3.779 1 97.88 60 PRO B N 1
ATOM 1470 C CA . PRO B 1 60 ? -3.299 -12.836 2.613 1 97.88 60 PRO B CA 1
ATOM 1471 C C . PRO B 1 60 ? -4.059 -12.75 1.291 1 97.88 60 PRO B C 1
ATOM 1473 O O . PRO B 1 60 ? -4.66 -13.742 0.86 1 97.88 60 PRO B O 1
ATOM 1476 N N . ILE B 1 61 ? -4.027 -11.594 0.696 1 97.44 61 ILE B N 1
ATOM 1477 C CA . ILE B 1 61 ? -4.715 -11.336 -0.567 1 97.44 61 ILE B CA 1
ATOM 1478 C C . ILE B 1 61 ? -3.814 -10.516 -1.484 1 97.44 61 ILE B C 1
ATOM 1480 O O . ILE B 1 61 ? -2.846 -9.898 -1.028 1 97.44 61 ILE B O 1
ATOM 1484 N N . VAL B 1 62 ? -4.117 -10.57 -2.758 1 97.25 62 VAL B N 1
ATOM 1485 C CA . VAL B 1 62 ? -3.295 -9.883 -3.744 1 97.25 62 VAL B CA 1
ATOM 1486 C C . VAL B 1 62 ? -4.18 -9.336 -4.863 1 97.25 62 VAL B C 1
ATOM 1488 O O . VAL B 1 62 ? -5.281 -9.836 -5.094 1 97.25 62 VAL B O 1
ATOM 1491 N N . ALA B 1 63 ? -3.707 -8.305 -5.43 1 96.06 63 ALA B N 1
ATOM 1492 C CA . ALA B 1 63 ? -4.062 -7.941 -6.797 1 96.06 63 ALA B CA 1
ATOM 1493 C C . ALA B 1 63 ? -2.99 -8.391 -7.785 1 96.06 63 ALA B C 1
ATOM 1495 O O . ALA B 1 63 ? -1.794 -8.305 -7.492 1 96.06 63 ALA B O 1
ATOM 1496 N N . LEU B 1 64 ? -3.363 -8.852 -8.969 1 96.81 64 LEU B N 1
ATOM 1497 C CA . LEU B 1 64 ? -2.424 -9.219 -10.031 1 96.81 64 LEU B CA 1
ATOM 1498 C C . LEU B 1 64 ? -2.469 -8.211 -11.172 1 96.81 64 LEU B C 1
ATOM 1500 O O . LEU B 1 64 ? -3.529 -7.656 -11.477 1 96.81 64 LEU B O 1
ATOM 1504 N N . SER B 1 65 ? -1.284 -8.031 -11.789 1 96 65 SER B N 1
ATOM 1505 C CA . SER B 1 65 ? -1.243 -7.18 -12.977 1 96 65 SER B CA 1
ATOM 1506 C C . SER B 1 65 ? -2.213 -7.672 -14.047 1 96 65 SER B C 1
ATOM 1508 O O . SER B 1 65 ? -2.58 -8.852 -14.062 1 96 65 SER B O 1
ATOM 1510 N N . THR B 1 66 ? -2.578 -6.777 -14.953 1 95.75 66 THR B N 1
ATOM 1511 C CA . THR B 1 66 ? -3.646 -6.988 -15.93 1 95.75 66 THR B CA 1
ATOM 1512 C C . THR B 1 66 ? -3.426 -8.281 -16.703 1 95.75 66 THR B C 1
ATOM 1514 O O . THR B 1 66 ? -4.336 -9.109 -16.812 1 95.75 66 THR B O 1
ATOM 1517 N N . PRO B 1 67 ? -2.203 -8.516 -17.234 1 97.31 67 PRO B N 1
ATOM 1518 C CA . PRO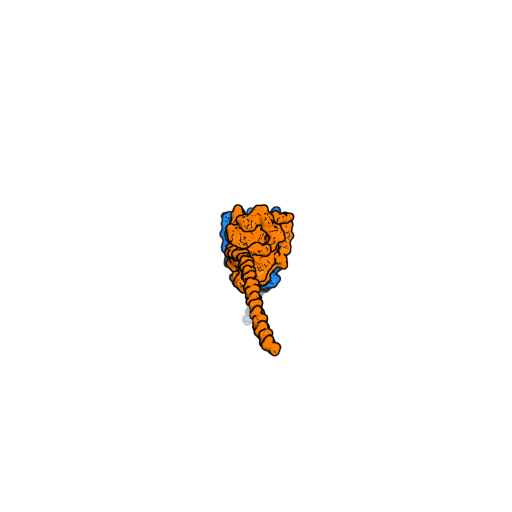 B 1 67 ? -2.049 -9.766 -17.969 1 97.31 67 PRO B CA 1
ATOM 1519 C C . PRO B 1 67 ? -2.236 -11 -17.094 1 97.31 67 PRO B C 1
ATOM 1521 O O . PRO B 1 67 ? -2.752 -12.023 -17.547 1 97.31 67 PRO B O 1
ATOM 1524 N N . TRP B 1 68 ? -1.836 -10.875 -15.836 1 97.62 68 TRP B N 1
ATOM 1525 C CA . TRP B 1 68 ? -1.926 -12.031 -14.945 1 97.62 68 TRP B CA 1
ATOM 1526 C C . TRP B 1 68 ? -3.32 -12.141 -14.336 1 97.62 68 TRP B C 1
ATOM 1528 O O . TRP B 1 68 ? -3.77 -13.242 -14 1 97.62 68 TRP B O 1
ATOM 1538 N N . TYR B 1 69 ? -3.928 -11.023 -14.094 1 97.38 69 TYR B N 1
ATOM 1539 C CA . TYR B 1 69 ? -5.32 -11 -13.664 1 97.38 69 TYR B CA 1
ATOM 1540 C C . TYR B 1 69 ? -6.211 -11.734 -14.656 1 97.38 69 TYR B C 1
ATOM 1542 O O . TYR B 1 69 ? -7.164 -12.414 -14.266 1 97.38 69 TYR B O 1
ATOM 1550 N N . GLU B 1 70 ? -5.918 -11.562 -15.883 1 97.75 70 GLU B N 1
ATOM 1551 C CA . GLU B 1 70 ? -6.527 -12.312 -16.984 1 97.75 70 GLU B CA 1
ATOM 1552 C C . GLU B 1 70 ? -8.039 -12.133 -17 1 97.75 70 GLU B C 1
ATOM 1554 O O . GLU B 1 70 ? -8.789 -13.117 -16.969 1 97.75 70 GLU B O 1
ATOM 1559 N N . HIS B 1 71 ? -8.5 -10.883 -17.016 1 96.88 71 HIS B N 1
ATOM 1560 C CA . HIS B 1 71 ? -9.906 -10.516 -17.125 1 96.88 71 HIS B CA 1
ATOM 1561 C C . HIS B 1 71 ? -10.727 -11.195 -16.031 1 96.88 71 HIS B C 1
ATOM 1563 O O . HIS B 1 71 ? -11.883 -11.57 -16.266 1 96.88 71 HIS B O 1
ATOM 1569 N N . GLY B 1 72 ? -10.078 -11.453 -15.008 1 97.81 72 GLY B N 1
ATOM 1570 C CA . GLY B 1 72 ? -10.805 -11.945 -13.844 1 97.81 72 GLY B CA 1
ATOM 1571 C C . GLY B 1 72 ? -10.82 -13.461 -13.75 1 97.81 72 GLY B C 1
ATOM 1572 O O . GLY B 1 72 ? -11.43 -14.016 -12.836 1 97.81 72 GLY B O 1
ATOM 1573 N N . LYS B 1 73 ? -10.102 -14.156 -14.562 1 98.31 73 LYS B N 1
ATOM 1574 C CA . LYS B 1 73 ? -10.102 -15.617 -14.539 1 98.31 73 LYS B CA 1
ATOM 1575 C C . LYS B 1 73 ? -9.508 -16.141 -13.234 1 98.31 73 LYS B C 1
ATOM 1577 O O . LYS B 1 73 ? -9.844 -17.25 -12.797 1 98.31 73 LYS B O 1
ATOM 1582 N N . ARG B 1 74 ? -8.695 -15.328 -12.617 1 98.31 74 ARG B N 1
ATOM 1583 C CA . ARG B 1 74 ? -8.039 -15.805 -11.406 1 98.31 74 ARG B CA 1
ATOM 1584 C C . ARG B 1 74 ? -8.75 -15.297 -10.156 1 98.31 74 ARG B C 1
ATOM 1586 O O . ARG B 1 74 ? -8.289 -15.531 -9.031 1 98.31 74 ARG B O 1
ATOM 1593 N N . CYS B 1 75 ? -9.859 -14.664 -10.305 1 98.5 75 CYS B N 1
ATOM 1594 C CA . CYS B 1 75 ? -10.578 -14.164 -9.141 1 98.5 75 CYS B CA 1
ATOM 1595 C C . CYS B 1 75 ? -10.922 -15.297 -8.18 1 98.5 75 CYS B C 1
ATOM 1597 O O . CYS B 1 75 ? -11.422 -16.344 -8.602 1 98.5 75 CYS B O 1
ATOM 1599 N N . PHE B 1 76 ? -10.531 -15.125 -6.926 1 98.5 76 PHE B N 1
ATOM 1600 C CA . PHE B 1 76 ? -10.812 -15.938 -5.75 1 98.5 76 PHE B CA 1
ATOM 1601 C C . PHE B 1 76 ? -10.055 -17.266 -5.816 1 98.5 76 PHE B C 1
ATOM 1603 O O . PHE B 1 76 ? -10.227 -18.125 -4.957 1 98.5 76 PHE B O 1
ATOM 1610 N N . ARG B 1 77 ? -9.258 -17.344 -6.82 1 98.5 77 ARG B N 1
ATOM 1611 C CA . ARG B 1 77 ? -8.273 -18.422 -6.793 1 98.5 77 ARG B CA 1
ATOM 1612 C C . ARG B 1 77 ? -7.055 -18.031 -5.965 1 98.5 77 ARG B C 1
ATOM 1614 O O . ARG B 1 77 ? -6.797 -16.844 -5.746 1 98.5 77 ARG B O 1
ATOM 1621 N N . TYR B 1 78 ? -6.359 -19.078 -5.52 1 98.69 78 TYR B N 1
ATOM 1622 C CA . TYR B 1 78 ? -5.141 -18.844 -4.758 1 98.69 78 TYR B CA 1
ATOM 1623 C C . TYR B 1 78 ? -3.91 -18.938 -5.652 1 98.69 78 TYR B C 1
ATOM 1625 O O . TYR B 1 78 ? -3.908 -19.672 -6.637 1 98.69 78 TYR B O 1
ATOM 1633 N N . ILE B 1 79 ? -2.936 -18.125 -5.289 1 98.69 79 ILE B N 1
ATOM 1634 C CA . ILE B 1 79 ? -1.604 -18.297 -5.859 1 98.69 79 ILE B CA 1
ATOM 1635 C C . ILE B 1 79 ? -0.601 -18.594 -4.746 1 98.69 79 ILE B C 1
ATOM 1637 O O . ILE B 1 79 ? -0.851 -18.281 -3.576 1 98.69 79 ILE B O 1
ATOM 1641 N N . ASN B 1 80 ? 0.469 -19.234 -5.105 1 98.81 80 ASN B N 1
ATOM 1642 C CA . ASN B 1 80 ? 1.654 -19.375 -4.266 1 98.81 80 ASN B CA 1
ATOM 1643 C C . ASN B 1 80 ? 2.645 -18.234 -4.52 1 98.81 80 ASN B C 1
ATOM 1645 O O . ASN B 1 80 ? 2.922 -17.891 -5.672 1 98.81 80 ASN B O 1
ATOM 1649 N N . ILE B 1 81 ? 3.141 -17.688 -3.508 1 98.75 81 ILE B N 1
ATOM 1650 C CA . ILE B 1 81 ? 4.18 -16.672 -3.609 1 98.75 81 ILE B CA 1
ATOM 1651 C C . ILE B 1 81 ? 5.438 -17.141 -2.881 1 98.75 81 ILE B C 1
ATOM 1653 O O . ILE B 1 81 ? 5.359 -17.641 -1.753 1 98.75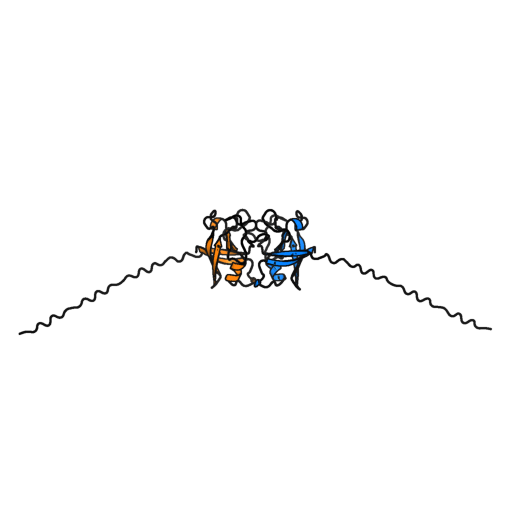 81 ILE B O 1
ATOM 1657 N N . TYR B 1 82 ? 6.535 -16.938 -3.523 1 98.69 82 TYR B N 1
ATOM 1658 C CA . TYR B 1 82 ? 7.812 -17.406 -2.988 1 98.69 82 TYR B CA 1
ATOM 1659 C C . TYR B 1 82 ? 8.773 -16.234 -2.797 1 98.69 82 TYR B C 1
ATOM 1661 O O . TYR B 1 82 ? 8.953 -15.414 -3.699 1 98.69 82 TYR B O 1
ATOM 1669 N N . TYR B 1 83 ? 9.344 -16.188 -1.65 1 98.44 83 TYR B N 1
ATOM 1670 C CA . TYR B 1 83 ? 10.391 -15.242 -1.298 1 98.44 83 TYR B CA 1
ATOM 1671 C C . TYR B 1 83 ? 11.516 -15.93 -0.539 1 98.44 83 TYR B C 1
ATOM 1673 O O . TYR B 1 83 ? 11.352 -16.312 0.621 1 98.44 83 TYR B O 1
ATOM 1681 N N . LYS B 1 84 ? 12.672 -15.984 -1.271 1 97.06 84 LYS B N 1
ATOM 1682 C CA . LYS B 1 84 ? 13.797 -16.719 -0.705 1 97.06 84 LYS B CA 1
ATOM 1683 C C . LYS B 1 84 ? 13.383 -18.109 -0.264 1 97.06 84 LYS B C 1
ATOM 1685 O O . LYS B 1 84 ? 12.883 -18.906 -1.068 1 97.06 84 LYS B O 1
ATOM 1690 N N . ASP B 1 85 ? 13.453 -18.516 1.007 1 97.56 85 ASP B N 1
ATOM 1691 C CA . ASP B 1 85 ? 13.164 -19.875 1.454 1 97.56 85 ASP B CA 1
ATOM 1692 C C . ASP B 1 85 ? 11.758 -19.969 2.053 1 97.56 85 ASP B C 1
ATOM 1694 O O . ASP B 1 85 ? 11.406 -20.984 2.666 1 97.56 85 ASP B O 1
ATOM 1698 N N . ARG B 1 86 ? 10.961 -18.984 1.756 1 98.25 86 ARG B N 1
ATOM 1699 C CA . ARG B 1 86 ? 9.617 -18.969 2.326 1 98.25 86 ARG B CA 1
ATOM 1700 C C . ARG B 1 86 ? 8.562 -18.906 1.231 1 98.25 86 ARG B C 1
ATOM 1702 O O . ARG B 1 86 ? 8.836 -18.438 0.121 1 98.25 86 ARG B O 1
ATOM 1709 N N . SER B 1 87 ? 7.398 -19.406 1.603 1 98.56 87 SER B N 1
ATOM 1710 C CA . SER B 1 87 ? 6.254 -19.328 0.701 1 98.56 87 SER B CA 1
ATOM 1711 C C . SER B 1 87 ? 4.961 -19.094 1.472 1 98.56 87 SER B C 1
ATOM 1713 O O . SER B 1 87 ? 4.891 -19.344 2.676 1 98.56 87 SER B O 1
ATOM 1715 N N . THR B 1 88 ? 4 -18.516 0.793 1 98.75 88 THR B N 1
ATOM 1716 C CA . THR B 1 88 ? 2.65 -18.344 1.32 1 98.75 88 THR B CA 1
ATOM 1717 C C . THR B 1 88 ? 1.622 -18.375 0.193 1 98.75 88 THR B C 1
ATOM 1719 O O . THR B 1 88 ? 1.97 -18.203 -0.977 1 98.75 88 THR B O 1
ATOM 1722 N N . GLN B 1 89 ? 0.394 -18.672 0.556 1 98.81 89 GLN B N 1
ATOM 1723 C CA . GLN B 1 89 ? -0.709 -18.547 -0.393 1 98.81 89 GLN B CA 1
ATOM 1724 C C . GLN B 1 89 ? -1.485 -17.25 -0.177 1 98.81 89 GLN B C 1
ATOM 1726 O O . GLN B 1 89 ? -1.635 -16.797 0.958 1 98.81 89 GLN B O 1
ATOM 1731 N N . ALA B 1 90 ? -1.955 -16.781 -1.262 1 98.81 90 ALA B N 1
ATOM 1732 C CA . ALA B 1 90 ? -2.803 -15.594 -1.219 1 98.81 90 ALA B CA 1
ATOM 1733 C C . ALA B 1 90 ? -3.941 -15.695 -2.229 1 98.81 90 ALA B C 1
ATOM 1735 O O . ALA B 1 90 ? -3.773 -16.266 -3.309 1 98.81 90 ALA B O 1
ATOM 1736 N N . MET B 1 91 ? -5.07 -15.125 -1.857 1 98.75 91 MET B N 1
ATOM 1737 C CA . MET B 1 91 ? -6.238 -15.133 -2.732 1 98.75 91 MET B CA 1
ATOM 1738 C C . MET B 1 91 ? -6.238 -13.906 -3.643 1 98.75 91 MET B C 1
ATOM 1740 O O . MET B 1 91 ? -5.992 -12.789 -3.186 1 98.75 91 MET B O 1
ATOM 1744 N N . VAL B 1 92 ? -6.504 -14.156 -4.883 1 98.44 92 VAL B N 1
ATOM 1745 C CA . VAL B 1 92 ? -6.645 -13.047 -5.824 1 98.44 92 VAL B CA 1
ATOM 1746 C C . VAL B 1 92 ? -8.008 -12.375 -5.637 1 98.44 92 VAL B C 1
ATOM 1748 O O . VAL B 1 92 ? -9.047 -13.023 -5.789 1 98.44 92 VAL B O 1
ATOM 1751 N N . VAL B 1 93 ? -7.949 -11.031 -5.312 1 97.69 93 VAL B N 1
ATOM 1752 C CA . VAL B 1 93 ? -9.227 -10.375 -5.059 1 97.69 93 VAL B CA 1
ATOM 1753 C C . VAL B 1 93 ? -9.359 -9.141 -5.953 1 97.69 93 VAL B C 1
ATOM 1755 O O . VAL B 1 93 ? -10.422 -8.516 -6.004 1 97.69 93 VAL B O 1
ATOM 1758 N N . ASP B 1 94 ? -8.312 -8.719 -6.602 1 94.62 94 ASP B N 1
ATOM 1759 C CA . ASP B 1 94 ? -8.328 -7.457 -7.328 1 94.62 94 ASP B CA 1
ATOM 1760 C C . ASP B 1 94 ? -7.383 -7.504 -8.523 1 94.62 94 ASP B C 1
ATOM 1762 O O . ASP B 1 94 ? -6.613 -8.453 -8.68 1 94.62 94 ASP B O 1
ATOM 1766 N N . GLU B 1 95 ? -7.594 -6.461 -9.445 1 93.81 95 GLU B N 1
ATOM 1767 C CA . GLU B 1 95 ? -6.691 -6.223 -10.57 1 93.81 95 GLU B CA 1
ATOM 1768 C C . GLU B 1 95 ? -5.75 -5.059 -10.281 1 93.81 95 GLU B C 1
ATOM 1770 O O . GLU B 1 95 ? -6.18 -4.004 -9.82 1 93.81 95 GLU B O 1
ATOM 1775 N N . CYS B 1 96 ? -4.426 -5.336 -10.414 1 92.25 96 CYS B N 1
ATOM 1776 C CA . CYS B 1 96 ? -3.502 -4.223 -10.602 1 92.25 96 CYS B CA 1
ATOM 1777 C C . CYS B 1 96 ? -3.51 -3.748 -12.047 1 92.25 96 CYS B C 1
ATOM 1779 O O . CYS B 1 96 ? -2.801 -4.301 -12.891 1 92.25 96 CYS B O 1
ATOM 1781 N N . ASP B 1 97 ? -4.262 -2.703 -12.305 1 88.69 97 ASP B N 1
ATOM 1782 C CA . ASP B 1 97 ? -4.668 -2.293 -13.648 1 88.69 97 ASP B CA 1
ATOM 1783 C C . ASP B 1 97 ? -3.523 -1.599 -14.383 1 88.69 97 ASP B C 1
ATOM 1785 O O . ASP B 1 97 ? -3.143 -0.48 -14.031 1 88.69 97 ASP B O 1
ATOM 1789 N N . THR B 1 98 ? -3.043 -2.238 -15.484 1 87 98 THR B N 1
ATOM 1790 C CA . THR B 1 98 ? -1.917 -1.709 -16.25 1 87 98 THR B CA 1
ATOM 1791 C C . THR B 1 98 ? -2.285 -0.383 -16.906 1 87 98 THR B C 1
ATOM 1793 O O . THR B 1 98 ? -1.438 0.5 -17.047 1 87 98 THR B O 1
ATOM 1796 N N . SER B 1 99 ? -3.51 -0.142 -17.188 1 83.12 99 SER B N 1
ATOM 1797 C CA . SER B 1 99 ? -3.959 1.11 -17.781 1 83.12 99 SER B CA 1
ATOM 1798 C C . SER B 1 99 ? -3.918 2.252 -16.766 1 83.12 99 SER B C 1
ATOM 1800 O O . SER B 1 99 ? -3.977 3.424 -17.141 1 83.12 99 SER B O 1
ATOM 1802 N N . LYS B 1 100 ? -3.793 1.892 -15.539 1 77.56 100 LYS B N 1
ATOM 1803 C CA . LYS B 1 100 ? -3.721 2.908 -14.492 1 77.56 100 LYS B CA 1
ATOM 1804 C C . LYS B 1 100 ? -2.324 2.969 -13.883 1 77.56 100 LYS B C 1
ATOM 1806 O O . LYS B 1 100 ? -2.166 3.334 -12.719 1 77.56 100 LYS B O 1
ATOM 1811 N N . GLY B 1 101 ? -1.338 2.42 -14.656 1 78 101 GLY B N 1
ATOM 1812 C CA . GLY B 1 101 ? 0.047 2.625 -14.258 1 78 101 GLY B CA 1
ATOM 1813 C C . GLY B 1 101 ? 0.694 1.382 -13.68 1 78 101 GLY B C 1
ATOM 1814 O O . GLY B 1 101 ? 1.898 1.367 -13.422 1 78 101 GLY B O 1
ATOM 1815 N N . CYS B 1 102 ? -0.011 0.352 -13.539 1 86.88 102 CYS B N 1
ATOM 1816 C CA . CYS B 1 102 ? 0.571 -0.875 -13 1 86.88 102 CYS B CA 1
ATOM 1817 C C . CYS B 1 102 ? 1.373 -1.607 -14.07 1 86.88 102 CYS B C 1
ATOM 1819 O O . CYS B 1 102 ? 0.873 -1.855 -15.172 1 86.88 102 CYS B O 1
ATOM 1821 N N . GLN B 1 103 ? 2.613 -1.951 -13.648 1 89.5 103 GLN B N 1
ATOM 1822 C CA . GLN B 1 103 ? 3.451 -2.701 -14.578 1 89.5 103 GLN B CA 1
ATOM 1823 C C . GLN B 1 103 ? 2.895 -4.102 -14.812 1 89.5 103 GLN B C 1
ATOM 1825 O O . GLN B 1 103 ? 1.988 -4.543 -14.102 1 89.5 103 GLN B O 1
ATOM 1830 N N . ASN B 1 104 ? 3.4 -4.812 -15.781 1 94.38 104 ASN B N 1
ATOM 1831 C CA . ASN B 1 104 ? 2.828 -6.066 -16.266 1 94.38 104 ASN B CA 1
ATOM 1832 C C . ASN B 1 104 ? 3.234 -7.242 -15.375 1 94.38 104 ASN B C 1
ATOM 1834 O O . ASN B 1 104 ? 2.678 -8.336 -15.492 1 94.38 104 ASN B O 1
ATOM 1838 N N . ASP B 1 105 ? 4.191 -7.059 -14.406 1 96.44 105 ASP B N 1
ATOM 1839 C CA . ASP B 1 105 ? 4.746 -8.164 -13.633 1 96.44 105 ASP B CA 1
ATOM 1840 C C . ASP B 1 105 ? 4.602 -7.914 -12.133 1 96.44 105 ASP B C 1
ATOM 1842 O O . ASP B 1 105 ? 5.527 -8.172 -11.367 1 96.44 105 ASP B O 1
ATOM 1846 N N . ILE B 1 106 ? 3.406 -7.449 -11.742 1 95.44 106 ILE B N 1
ATOM 1847 C CA . ILE B 1 106 ? 3.225 -7.027 -10.359 1 95.44 106 ILE B CA 1
ATOM 1848 C C . ILE B 1 106 ? 2.305 -8.008 -9.633 1 95.44 106 ILE B C 1
ATOM 1850 O O . ILE B 1 106 ? 1.269 -8.406 -10.172 1 95.44 106 ILE B O 1
ATOM 1854 N N . VAL B 1 107 ? 2.777 -8.43 -8.461 1 97 107 VAL B N 1
ATOM 1855 C CA . VAL B 1 107 ? 1.938 -8.969 -7.395 1 97 107 VAL B CA 1
ATOM 1856 C C . VAL B 1 107 ? 1.759 -7.922 -6.297 1 97 107 VAL B C 1
ATOM 1858 O O . VAL B 1 107 ? 2.688 -7.648 -5.535 1 97 107 VAL B O 1
ATOM 1861 N N . ASP B 1 108 ? 0.613 -7.32 -6.254 1 95.06 108 ASP B N 1
ATOM 1862 C CA . ASP B 1 108 ? 0.318 -6.285 -5.27 1 95.06 108 ASP B CA 1
ATOM 1863 C C . ASP B 1 108 ? -0.371 -6.875 -4.039 1 95.06 108 ASP B C 1
ATOM 1865 O O . ASP B 1 108 ? -1.528 -7.293 -4.113 1 95.06 108 ASP B O 1
ATOM 1869 N N . ALA B 1 109 ? 0.36 -6.789 -2.918 1 95.62 109 ALA B N 1
ATOM 1870 C CA . ALA B 1 109 ? -0.031 -7.695 -1.844 1 95.62 109 ALA B CA 1
ATOM 1871 C C . ALA B 1 109 ? -0.404 -6.926 -0.581 1 95.62 109 ALA B C 1
ATOM 1873 O O . ALA B 1 109 ? 0.085 -5.816 -0.357 1 95.62 109 ALA B O 1
ATOM 1874 N N . SER B 1 110 ? -1.269 -7.547 0.16 1 93.62 110 SER B N 1
ATOM 1875 C CA . SER B 1 110 ? -1.598 -7.051 1.491 1 93.62 110 SER B CA 1
ATOM 1876 C C . SER B 1 110 ? -0.415 -7.195 2.443 1 93.62 110 SER B C 1
ATOM 1878 O O . SER B 1 110 ? 0.491 -7.992 2.199 1 93.62 110 SER B O 1
ATOM 1880 N N . LYS B 1 111 ? -0.48 -6.488 3.543 1 92.31 111 LYS B N 1
ATOM 1881 C CA . LYS B 1 111 ? 0.546 -6.574 4.578 1 92.31 111 LYS B CA 1
ATOM 1882 C C . LYS B 1 111 ? 0.69 -8 5.09 1 92.31 111 LYS B C 1
ATOM 1884 O O . LYS B 1 111 ? 1.794 -8.445 5.418 1 92.31 111 LYS B O 1
ATOM 1889 N N . ALA B 1 112 ? -0.413 -8.781 5.148 1 95.12 112 ALA B N 1
ATOM 1890 C CA . ALA B 1 112 ? -0.387 -10.156 5.637 1 95.12 112 ALA B CA 1
ATOM 1891 C C . ALA B 1 112 ? 0.567 -11.016 4.812 1 95.12 112 ALA B C 1
ATOM 1893 O O . ALA B 1 112 ? 1.248 -11.891 5.352 1 95.12 112 ALA B O 1
ATOM 1894 N N . VAL B 1 113 ? 0.637 -10.75 3.529 1 97.25 113 VAL B N 1
ATOM 1895 C CA . VAL B 1 113 ? 1.525 -11.516 2.662 1 97.25 113 VAL B CA 1
ATOM 1896 C C . VAL B 1 113 ? 2.98 -11.195 2.996 1 97.25 113 VAL B C 1
ATOM 1898 O O . VAL B 1 113 ? 3.809 -12.102 3.127 1 97.25 113 VAL B O 1
ATOM 1901 N N . TRP B 1 114 ? 3.289 -9.984 3.17 1 94.69 114 TRP B N 1
ATOM 1902 C CA . TRP B 1 114 ? 4.637 -9.539 3.512 1 94.69 114 TRP B CA 1
ATOM 1903 C C . TRP B 1 114 ? 5.078 -10.125 4.848 1 94.69 114 TRP B C 1
ATOM 1905 O O . TRP B 1 114 ? 6.223 -10.562 4.992 1 94.69 114 TRP B O 1
ATOM 1915 N N . THR B 1 115 ? 4.164 -10.102 5.773 1 93.44 115 THR B N 1
ATOM 1916 C CA . THR B 1 115 ? 4.438 -10.656 7.098 1 93.44 115 THR B CA 1
ATOM 1917 C C . THR B 1 115 ? 4.668 -12.156 7.02 1 93.44 115 THR B C 1
ATOM 1919 O O . THR B 1 115 ? 5.629 -12.68 7.59 1 93.44 115 THR B O 1
ATOM 1922 N N . ALA B 1 116 ? 3.799 -12.836 6.281 1 96.94 116 ALA B N 1
ATOM 1923 C CA . ALA B 1 116 ? 3.891 -14.289 6.156 1 96.94 116 ALA B CA 1
ATOM 1924 C C . ALA B 1 116 ? 5.219 -14.703 5.535 1 96.94 116 ALA B C 1
ATOM 1926 O O . ALA B 1 116 ? 5.777 -15.742 5.887 1 96.94 116 ALA B O 1
ATOM 1927 N N . LEU B 1 117 ? 5.691 -13.922 4.688 1 97.75 117 LEU B N 1
ATOM 1928 C CA . LEU B 1 117 ? 6.945 -14.234 4.004 1 97.75 117 LEU B CA 1
ATOM 1929 C C . LEU B 1 117 ? 8.141 -13.781 4.832 1 97.75 117 LEU B C 1
ATOM 1931 O O . LEU B 1 117 ? 9.289 -14.039 4.461 1 97.75 117 LEU B O 1
ATOM 1935 N N . ALA B 1 118 ? 7.875 -13.062 5.914 1 95 118 ALA B N 1
ATOM 1936 C CA . ALA B 1 118 ? 8.906 -12.531 6.805 1 95 118 ALA B CA 1
ATOM 1937 C C . ALA B 1 118 ? 9.883 -11.641 6.043 1 95 118 ALA B C 1
ATOM 1939 O O . ALA B 1 118 ? 11.102 -11.758 6.211 1 95 118 ALA B O 1
ATOM 1940 N N . VAL B 1 119 ? 9.383 -10.82 5.184 1 93.25 119 VAL B N 1
ATOM 1941 C CA . VAL B 1 119 ? 10.227 -9.875 4.457 1 93.25 119 VAL B CA 1
ATOM 1942 C C . VAL B 1 119 ? 10.828 -8.867 5.434 1 93.25 119 VAL B C 1
ATOM 1944 O O . VAL B 1 119 ? 10.117 -8.289 6.258 1 93.25 119 VAL B O 1
ATOM 1947 N N . PRO B 1 120 ? 12.109 -8.617 5.344 1 89.5 120 PRO B N 1
ATOM 1948 C CA . PRO B 1 120 ? 12.711 -7.645 6.262 1 89.5 120 PRO B CA 1
ATOM 1949 C C . PRO B 1 120 ? 12.172 -6.23 6.066 1 89.5 120 PRO B C 1
ATOM 1951 O O . PRO B 1 120 ? 11.898 -5.824 4.934 1 89.5 120 PRO B O 1
ATOM 1954 N N . GLY B 1 121 ? 11.977 -5.508 7.152 1 82.06 121 GLY B N 1
ATOM 1955 C CA . GLY B 1 121 ? 11.43 -4.16 7.125 1 82.06 121 GLY B CA 1
ATOM 1956 C C . GLY B 1 121 ? 12.109 -3.264 6.105 1 82.06 121 GLY B C 1
ATOM 1957 O O . GLY B 1 121 ? 11.453 -2.461 5.441 1 82.06 121 GLY B O 1
ATOM 1958 N N . SER B 1 122 ? 13.391 -3.492 5.891 1 81.12 122 SER B N 1
ATOM 1959 C CA . SER B 1 122 ? 14.172 -2.668 4.977 1 81.12 122 SER B CA 1
ATOM 1960 C C . SER B 1 122 ? 13.773 -2.916 3.525 1 81.12 122 SER B C 1
ATOM 1962 O O . SER B 1 122 ? 14.078 -2.109 2.645 1 81.12 122 SER B O 1
ATOM 1964 N N . GLU B 1 123 ? 13.031 -3.986 3.268 1 84.38 123 GLU B N 1
ATOM 1965 C CA . GLU B 1 123 ? 12.648 -4.34 1.905 1 84.38 123 GLU B CA 1
ATOM 1966 C C . GLU B 1 123 ? 11.148 -4.156 1.691 1 84.38 123 GLU B C 1
ATOM 1968 O O . GLU B 1 123 ? 10.641 -4.383 0.591 1 84.38 123 GLU B O 1
ATOM 1973 N N . TRP B 1 124 ? 10.508 -3.779 2.73 1 84.81 124 TRP B N 1
ATOM 1974 C CA . TRP B 1 124 ? 9.07 -3.611 2.578 1 84.81 124 TRP B CA 1
ATOM 1975 C C . TRP B 1 124 ? 8.75 -2.52 1.562 1 84.81 124 TRP B C 1
ATOM 1977 O O . TRP B 1 124 ? 9.461 -1.511 1.485 1 84.81 124 TRP B O 1
ATOM 1987 N N . GLY B 1 125 ? 7.707 -2.66 0.867 1 85.5 125 GLY B N 1
ATOM 1988 C CA . GLY B 1 125 ? 7.297 -1.755 -0.195 1 85.5 125 GLY B CA 1
ATOM 1989 C C . GLY B 1 125 ? 7.434 -2.357 -1.58 1 85.5 125 GLY B C 1
ATOM 1990 O O . GLY B 1 125 ? 6.508 -2.287 -2.389 1 85.5 125 GLY B O 1
ATOM 1991 N N . GLU B 1 126 ? 8.594 -2.867 -1.84 1 88.56 126 GLU B N 1
ATOM 1992 C CA . GLU B 1 126 ? 8.883 -3.518 -3.115 1 88.56 126 GLU B CA 1
ATOM 1993 C C . GLU B 1 126 ? 10 -4.547 -2.973 1 88.56 126 GLU B C 1
ATOM 1995 O O . GLU B 1 126 ? 11.031 -4.27 -2.357 1 88.56 126 GLU B O 1
ATOM 2000 N N . THR B 1 127 ? 9.711 -5.727 -3.463 1 92.12 127 THR B N 1
ATOM 2001 C CA . THR B 1 127 ? 10.742 -6.758 -3.471 1 92.12 127 THR B CA 1
ATOM 2002 C C . THR B 1 127 ? 10.492 -7.762 -4.598 1 92.12 127 THR B C 1
ATOM 2004 O O . THR B 1 127 ? 9.391 -7.832 -5.141 1 92.12 127 THR B O 1
ATOM 2007 N N . LYS B 1 128 ? 11.547 -8.508 -4.957 1 96.44 128 LYS B N 1
ATOM 2008 C CA . LYS B 1 128 ? 11.406 -9.547 -5.973 1 96.44 128 LYS B CA 1
ATOM 2009 C C . LYS B 1 128 ? 10.875 -10.836 -5.363 1 96.44 128 LYS B C 1
ATOM 2011 O O . LYS B 1 128 ? 11.305 -11.242 -4.281 1 96.44 128 LYS B O 1
ATOM 2016 N N . VAL B 1 129 ? 9.922 -11.398 -6.102 1 98.25 129 VAL B N 1
ATOM 2017 C CA . VAL B 1 129 ? 9.375 -12.703 -5.73 1 98.25 129 VAL B CA 1
ATOM 2018 C C . VAL B 1 129 ? 9.172 -13.555 -6.98 1 98.25 129 VAL B C 1
ATOM 2020 O O . VAL B 1 129 ? 9.391 -13.086 -8.102 1 98.25 129 VAL B O 1
ATOM 2023 N N . THR B 1 130 ? 8.867 -14.789 -6.746 1 98.62 130 THR B N 1
ATOM 2024 C CA . THR B 1 130 ? 8.242 -15.625 -7.766 1 98.62 130 THR B CA 1
ATOM 2025 C C . THR B 1 130 ? 6.863 -16.094 -7.309 1 98.62 130 THR B C 1
ATOM 2027 O O . THR B 1 130 ? 6.539 -16.016 -6.121 1 98.62 130 THR B O 1
ATOM 2030 N N . TRP B 1 131 ? 6.047 -16.438 -8.305 1 98.56 131 TRP B N 1
ATOM 2031 C CA . TRP B 1 131 ? 4.734 -16.938 -7.922 1 98.56 131 TRP B CA 1
ATOM 2032 C C . TRP B 1 131 ? 4.242 -17.984 -8.914 1 98.56 131 TRP B C 1
ATOM 2034 O O . TRP B 1 131 ? 4.777 -18.109 -10.016 1 98.56 131 TRP B O 1
ATOM 2044 N N . SER B 1 132 ? 3.312 -18.781 -8.477 1 98.38 132 SER B N 1
ATOM 2045 C CA . SER B 1 132 ? 2.627 -19.781 -9.297 1 98.38 132 SER B CA 1
ATOM 2046 C C . SER B 1 132 ? 1.15 -19.875 -8.93 1 98.38 132 SER B C 1
ATOM 2048 O O . SER B 1 132 ? 0.743 -19.438 -7.852 1 98.38 132 SER B O 1
ATOM 2050 N N . ASP B 1 133 ? 0.421 -20.406 -9.867 1 97.88 133 ASP B N 1
ATOM 2051 C CA . ASP B 1 133 ? -0.933 -20.812 -9.5 1 97.88 133 ASP B CA 1
ATOM 2052 C C . ASP B 1 133 ? -0.909 -21.906 -8.438 1 97.88 133 ASP B C 1
ATOM 2054 O O . ASP B 1 133 ? -0.005 -22.75 -8.422 1 97.88 133 ASP B O 1
ATOM 2058 N N . ALA B 1 134 ? -1.883 -21.828 -7.605 1 96.31 134 ALA B N 1
ATOM 2059 C CA . ALA B 1 134 ? -1.952 -22.859 -6.582 1 96.31 134 ALA B CA 1
ATOM 2060 C C . ALA B 1 134 ? -2.639 -24.109 -7.121 1 96.31 134 ALA B C 1
ATOM 2062 O O . ALA B 1 134 ? -3.492 -24.031 -8.008 1 96.31 134 ALA B O 1
#

Sequence (268 aa):
MKQSTTNFLIIFSVLVTLFISCITAQPSNTDATMTINSFEKGGGSGACECDGKYHSNDTPIVALSTPWYEHGKRCFRYINIYYKDRSTQAMVVDECDTSKGCQNDIVDASKAVWTALAVPGSEWGETKVTWSDAMKQSTTNFLIIFSVLVTLFISCITAQPSNTDATMTINSFEKGGGSGACECDGKYHSNDTPIVALSTPWYEHGKRCFRYINIYYKDRSTQAMVVDECDTSKGCQNDIVDASKAVWTALAVPGSEWGETKVTWSDA

Foldseek 3Di:
DPPPPPPPPPPPPPPPPPPPPPPPVPFDWAKAKEFEFAQAPPRPDFHAPQPRHGDHLLAKAWAAEPVVCPVPPQAQFWKWKDDDPFIDIHGYGHHPYVVVPGDNGYTYTRVNRCVRNPPDPVCHGIDMIIMGGD/DPPPPPPPPPPPPPPPPPPPPPVPVPFDWAKAKEFEFAQAPPRPDFHAPQPRHGDHLLAKAWAAEPVVCPVPPQAQFWKWKDDDPFIDIHGYGHHPYVVVPDDNGYTYTRVNRCVRNPPDPVCHGIDMIIMGGD

InterPro domains:
  IPR036908 RlpA-like domain superfamily [G3DSA:2.40.40.10] (28-133)
  IPR036908 RlpA-like domain superfamily [SSF50685] (15-132)
  IPR039271 Kiwellin-like [PF24300] (22-134)
  IPR039271 Kiwellin-like [PTHR33191] (23-134)